Protein AF-A0A7K0I7P4-F1 (afdb_monomer_lite)

Sequence (343 aa):
ALSMANWDQRYGLEALTELADNGRLLGGQRIKGGVMGTDINFFTYQTSATRRPILDAMFKVIRVSNIALEKVDQIKDATQEDIEDLRGQAYFIRGYAHFVLNRYWGPMPYLNQSIGAYDEWDIPRLSKNESLRCVALDMDSAFVAFEKAGKIRRDPGPGEPGHLNDPDLEKPNGVAAKAMKARALLYAASPLNNANGSKDWEDAAVASWEAIQLAQKYQYALIDGDRYTDNMYGVKYTNEQIWAWHAGNKNYGNAPTALQNGIFSNKKTIVSGENPTQNFVDMFETQWGDPLNTEEDRKEAIKLGHYNEQDPYVNRDPRFYHCVIYNQANIIWAKVADGEVKN

Organism: Parabacteroides distasonis (NCBI:txid823)

pLDDT: mean 86.08, std 15.78, range [26.92, 98.88]

Foldseek 3Di:
DPDPCQQPLLDDVCLQDQFFPFFPSVLSVCVNVVNPDPSVCQQDPDDDPRHDHLNNNLVVLLQVLQVCLVCLVVDPPDDLLVSLLSNLLSLLSNLVSQVSCCVPPRFDQNDNHHDDPPDDPPGDGDANLVSLVVSLVSLVSSLVSLVSNVFQPQAAAPPDPCVVNRPCLQGAHNLNSLCSSLVSLVSCCDPVNDDPHVVSVVVSVVSNVVSVVSLVVRHQDDDDLVCVCCCPDLHQDDSNDNHDDDPPDDDQVRRRLLPHQCVVVVHPPRTHGTHGDVLNLQCWAFLVRQGRNDPVSQVVCVVVVRADPVCHQPRTHSVSLVPDDDPPRDDQPDCNPVRDRDD

Secondary structure (DSSP, 8-state):
---GGGSSTT--SGGGSTTEE-TT-HHHHHHHTT--STTHHHHHT--BTTB--HHHHHHHHHHHHHHHHHHGGG-SSS-HHHHHHHHHHHHHHHHHHHHHHHHHHS------SPPPTTS---PPPPPHHHHHHHHHHHHHHHHHHHHHTT-SSSSPPTTSTTTT--TTTTS--HHHHHHHHHHHHHHHHSTTT-SSTHHHHHHHHHHHHHHHHHHHHTT--PPPGGGGGGGTSSSS--TT-SS--------GGGS-GGG--GGGGT-TTS----EE-HHHHHTSPBTT----SSHHHHHHHHHTTS--TTSTTSSB-HHHHHH---TT--------TTS----

Radius of gyration: 22.25 Å; chains: 1; bounding box: 54×50×56 Å

Structure (mmCIF, N/CA/C/O backbone):
data_AF-A0A7K0I7P4-F1
#
_entry.id   AF-A0A7K0I7P4-F1
#
loop_
_atom_site.group_PDB
_atom_site.id
_atom_site.type_symbol
_atom_site.label_atom_id
_atom_site.label_alt_id
_atom_site.label_comp_id
_atom_site.label_asym_id
_atom_site.label_entity_id
_atom_site.label_seq_id
_atom_site.pdbx_PDB_ins_code
_atom_site.Cartn_x
_atom_site.Cartn_y
_atom_site.Cartn_z
_atom_site.occupancy
_atom_site.B_iso_or_equiv
_atom_site.auth_seq_id
_atom_site.auth_comp_id
_atom_site.auth_asym_id
_atom_site.auth_atom_id
_atom_site.pdbx_PDB_model_num
ATOM 1 N N . ALA A 1 1 ? -14.697 4.441 0.734 1.00 26.92 1 ALA A N 1
ATOM 2 C CA . ALA A 1 1 ? -13.817 4.250 -0.439 1.00 26.92 1 ALA A CA 1
ATOM 3 C C . ALA A 1 1 ? -12.608 5.200 -0.411 1.00 26.92 1 ALA A C 1
ATOM 5 O O . ALA A 1 1 ? -12.638 6.285 -0.991 1.00 26.92 1 ALA A O 1
ATOM 6 N N . LEU A 1 2 ? -11.540 4.811 0.293 1.00 32.47 2 LEU A N 1
ATOM 7 C CA . LEU A 1 2 ? -10.224 5.459 0.235 1.00 32.47 2 LEU A CA 1
ATOM 8 C C . LEU A 1 2 ? -9.392 4.790 -0.878 1.00 32.47 2 LEU A C 1
ATOM 10 O O . LEU A 1 2 ? -8.577 3.922 -0.607 1.00 32.47 2 LEU A O 1
ATOM 14 N N . SER A 1 3 ? -9.632 5.155 -2.141 1.00 38.22 3 SER A N 1
ATOM 15 C CA . SER A 1 3 ? -8.857 4.659 -3.291 1.00 38.22 3 SER A CA 1
ATOM 16 C C . SER A 1 3 ? -7.904 5.734 -3.815 1.00 38.22 3 SER A C 1
ATOM 18 O O . SER A 1 3 ? -8.307 6.570 -4.626 1.00 38.22 3 SER A O 1
ATOM 20 N N . MET A 1 4 ? -6.636 5.672 -3.401 1.00 41.97 4 MET A N 1
ATOM 21 C CA . MET A 1 4 ? -5.580 6.600 -3.831 1.00 41.97 4 MET A CA 1
ATOM 22 C C . MET A 1 4 ? -5.323 6.613 -5.343 1.00 41.97 4 MET A C 1
ATOM 24 O O . MET A 1 4 ? -4.951 7.656 -5.866 1.00 41.97 4 MET A O 1
ATOM 28 N N . ALA A 1 5 ? -5.597 5.514 -6.054 1.00 38.16 5 ALA A N 1
ATOM 29 C CA . ALA A 1 5 ? -5.414 5.427 -7.508 1.00 38.16 5 ALA A CA 1
ATOM 30 C C . ALA A 1 5 ? -6.369 6.339 -8.314 1.00 38.16 5 ALA A C 1
ATOM 32 O O . ALA A 1 5 ? -6.152 6.576 -9.496 1.00 38.16 5 ALA A O 1
ATOM 33 N N . ASN A 1 6 ? -7.414 6.886 -7.674 1.00 42.22 6 ASN A N 1
ATOM 34 C CA . ASN A 1 6 ? -8.424 7.741 -8.312 1.00 42.22 6 ASN A CA 1
ATOM 35 C C . ASN A 1 6 ? -8.536 9.146 -7.687 1.00 42.22 6 ASN A C 1
ATOM 37 O O . ASN A 1 6 ? -9.483 9.867 -8.005 1.00 42.22 6 ASN A O 1
ATOM 41 N N . TRP A 1 7 ? -7.652 9.534 -6.757 1.00 52.56 7 TRP A N 1
ATOM 42 C CA . TRP A 1 7 ? -7.840 10.753 -5.943 1.00 52.56 7 TRP A CA 1
ATOM 43 C C . TRP A 1 7 ? -7.534 12.065 -6.665 1.00 52.56 7 TRP A C 1
ATOM 45 O O . TRP A 1 7 ? -8.237 13.056 -6.447 1.00 52.56 7 TRP A O 1
ATOM 55 N N . ASP A 1 8 ? -6.585 12.043 -7.594 1.00 54.94 8 ASP A N 1
ATOM 56 C CA . ASP A 1 8 ? -6.573 12.935 -8.745 1.00 54.94 8 ASP A CA 1
ATOM 57 C C . ASP A 1 8 ? -6.361 12.041 -9.962 1.00 54.94 8 ASP A C 1
ATOM 59 O O . ASP A 1 8 ? -5.346 11.358 -10.062 1.00 54.94 8 ASP A O 1
ATOM 63 N N . GLN A 1 9 ? -7.325 12.018 -10.884 1.00 53.72 9 GLN A N 1
ATOM 64 C CA . GLN A 1 9 ? -7.278 11.189 -12.096 1.00 53.72 9 GLN A CA 1
ATOM 65 C C . GLN A 1 9 ? -5.993 11.413 -12.921 1.00 53.72 9 GLN A C 1
ATOM 67 O O . GLN A 1 9 ? -5.725 10.647 -13.847 1.00 53.72 9 GLN A O 1
ATOM 72 N N . ARG A 1 10 ? -5.226 12.467 -12.607 1.00 54.00 10 ARG A N 1
ATOM 73 C CA . ARG A 1 10 ? -4.052 12.962 -13.326 1.00 54.00 10 ARG A CA 1
ATOM 74 C C . ARG A 1 10 ? -2.698 12.694 -12.658 1.00 54.00 10 ARG A C 1
ATOM 76 O O . ARG A 1 10 ? -1.698 12.923 -13.329 1.00 54.00 10 ARG A O 1
ATOM 83 N N . TYR A 1 11 ? -2.639 12.269 -11.391 1.00 56.84 11 TYR A N 1
ATOM 84 C CA . TYR A 1 11 ? -1.367 12.113 -10.668 1.00 56.84 11 TYR A CA 1
ATOM 85 C C . TYR A 1 11 ? -1.311 10.795 -9.874 1.00 56.84 11 TYR A C 1
ATOM 87 O O . TYR A 1 11 ? -1.952 10.673 -8.831 1.00 56.84 11 TYR A O 1
ATOM 95 N N . GLY A 1 12 ? -0.528 9.829 -10.365 1.00 58.19 12 GLY A N 1
ATOM 96 C CA . GLY A 1 12 ? -0.108 8.627 -9.627 1.00 58.19 12 GLY A CA 1
ATOM 97 C C . GLY A 1 12 ? 1.210 8.844 -8.871 1.00 58.19 12 GLY A C 1
ATOM 98 O O . GLY A 1 12 ? 1.918 9.823 -9.122 1.00 58.19 12 GLY A O 1
ATOM 99 N N . LEU A 1 13 ? 1.571 7.940 -7.955 1.00 63.28 13 LEU A N 1
ATOM 100 C CA . LEU A 1 13 ? 2.896 7.964 -7.309 1.00 63.28 13 LEU A CA 1
ATOM 101 C C . LEU A 1 13 ? 3.987 7.624 -8.333 1.00 63.28 13 LEU A C 1
ATOM 103 O O . LEU A 1 13 ? 5.065 8.207 -8.327 1.00 63.28 13 LEU A O 1
ATOM 107 N N . GLU A 1 14 ? 3.652 6.733 -9.253 1.00 67.12 14 GLU A N 1
ATOM 108 C CA . GLU A 1 14 ? 4.402 6.300 -10.425 1.00 67.12 14 GLU A CA 1
ATOM 109 C C . GLU A 1 14 ? 4.780 7.497 -11.309 1.00 67.12 14 GLU A C 1
ATOM 111 O O . GLU A 1 14 ? 5.881 7.566 -11.848 1.00 67.12 14 GLU A O 1
ATOM 116 N N . ALA A 1 15 ? 3.902 8.505 -11.377 1.00 62.91 15 ALA A N 1
ATOM 117 C CA . ALA A 1 15 ? 4.147 9.755 -12.090 1.00 62.91 15 ALA A CA 1
ATOM 118 C C . ALA A 1 15 ? 5.222 10.638 -11.455 1.00 62.91 15 ALA A C 1
ATOM 120 O O . ALA A 1 15 ? 5.755 11.520 -12.131 1.00 62.91 15 ALA A O 1
ATOM 121 N N . LEU A 1 16 ? 5.519 10.428 -10.172 1.00 65.94 16 LEU A N 1
ATOM 122 C CA . LEU A 1 16 ? 6.517 11.171 -9.404 1.00 65.94 16 LEU A CA 1
ATOM 123 C C . LEU A 1 16 ? 7.846 10.418 -9.286 1.00 65.94 16 LEU A C 1
ATOM 125 O O . LEU A 1 16 ? 8.830 11.006 -8.849 1.00 65.94 16 LEU A O 1
ATOM 129 N N . THR A 1 17 ? 7.892 9.146 -9.682 1.00 72.12 17 THR A N 1
ATOM 130 C CA . THR A 1 17 ? 9.100 8.312 -9.666 1.00 72.12 17 THR A CA 1
ATOM 131 C C . THR A 1 17 ? 9.615 8.063 -11.080 1.00 72.12 17 THR A C 1
ATOM 133 O O . THR A 1 17 ? 8.939 8.346 -12.064 1.00 72.12 17 THR A O 1
ATOM 136 N N . GLU A 1 18 ? 10.808 7.491 -11.213 1.00 74.06 18 GLU A N 1
ATOM 137 C CA . GLU A 1 18 ? 11.382 7.119 -12.516 1.00 74.06 18 GLU A CA 1
ATOM 138 C C . GLU A 1 18 ? 10.670 5.933 -13.200 1.00 74.06 18 GLU A C 1
ATOM 140 O O . GLU A 1 18 ? 11.081 5.519 -14.279 1.00 74.06 18 GLU A O 1
ATOM 145 N N . LEU A 1 19 ? 9.602 5.379 -12.609 1.00 81.25 19 LEU A N 1
ATOM 146 C CA . LEU A 1 19 ? 8.904 4.204 -13.147 1.00 81.25 19 LEU A CA 1
ATOM 147 C C . LEU A 1 19 ? 8.196 4.511 -14.471 1.00 81.25 19 LEU A C 1
ATOM 149 O O . LEU A 1 19 ? 8.275 3.735 -15.423 1.00 81.25 19 LEU A O 1
ATOM 153 N N . ALA A 1 20 ? 7.525 5.659 -14.549 1.00 78.69 20 ALA A N 1
ATOM 154 C CA . ALA A 1 20 ? 6.801 6.061 -15.742 1.00 78.69 20 ALA A CA 1
ATOM 155 C C . ALA A 1 20 ? 6.906 7.565 -15.988 1.00 78.69 20 ALA A C 1
ATOM 157 O O . ALA A 1 20 ? 6.873 8.394 -15.071 1.00 78.69 20 ALA A O 1
ATOM 158 N N . ASP A 1 21 ? 6.973 7.927 -17.261 1.00 75.94 21 ASP A N 1
ATOM 159 C CA . ASP A 1 21 ? 6.728 9.281 -17.708 1.00 75.94 21 ASP A CA 1
ATOM 160 C C . ASP A 1 21 ? 5.239 9.470 -18.012 1.00 75.94 21 ASP A C 1
ATOM 162 O O . ASP A 1 21 ? 4.615 8.681 -18.719 1.00 75.94 21 ASP A O 1
ATOM 166 N N . ASN A 1 22 ? 4.648 10.538 -17.487 1.00 68.38 22 ASN A N 1
ATOM 167 C CA . ASN A 1 22 ? 3.215 10.791 -17.620 1.00 68.38 22 ASN A CA 1
ATOM 168 C C . ASN A 1 22 ? 2.833 11.597 -18.874 1.00 68.38 22 ASN A C 1
ATOM 170 O O . ASN A 1 22 ? 1.810 12.285 -18.906 1.00 68.38 22 ASN A O 1
ATOM 174 N N . GLY A 1 23 ? 3.661 11.521 -19.921 1.00 63.62 23 GLY A N 1
ATOM 175 C CA . GLY A 1 23 ? 3.395 12.079 -21.244 1.00 63.62 23 GLY A CA 1
ATOM 176 C C . GLY A 1 23 ? 2.774 13.483 -21.206 1.00 63.62 23 GLY A C 1
ATOM 177 O O . GLY A 1 23 ? 3.309 14.422 -20.623 1.00 63.62 23 GLY A O 1
ATOM 178 N N . ARG A 1 24 ? 1.592 13.637 -21.822 1.00 56.56 24 ARG A N 1
ATOM 179 C CA . ARG A 1 24 ? 0.872 14.924 -21.957 1.00 56.56 24 ARG A CA 1
ATOM 180 C C . ARG A 1 24 ? 0.259 15.450 -20.640 1.00 56.56 24 ARG A C 1
ATOM 182 O O . ARG A 1 24 ? -0.335 16.533 -20.642 1.00 56.56 24 ARG A O 1
ATOM 189 N N . LEU A 1 25 ? 0.389 14.745 -19.513 1.00 61.81 25 LEU A N 1
ATOM 190 C CA . LEU A 1 25 ? 0.014 15.244 -18.184 1.00 61.81 25 LEU A CA 1
ATOM 191 C C . LEU A 1 25 ? 1.126 16.160 -17.648 1.00 61.81 25 LEU A C 1
ATOM 193 O O . LEU A 1 25 ? 1.956 15.784 -16.824 1.00 61.81 25 LEU A O 1
ATOM 197 N N . LEU A 1 26 ? 1.099 17.413 -18.113 1.00 58.94 26 LEU A N 1
ATOM 198 C CA . LEU A 1 26 ? 2.114 18.444 -17.854 1.00 58.94 26 LEU A CA 1
ATOM 199 C C . LEU A 1 26 ? 2.465 18.662 -16.370 1.00 58.94 26 LEU A C 1
ATOM 201 O O . LEU A 1 26 ? 3.552 19.146 -16.079 1.00 58.94 26 LEU A O 1
ATOM 205 N N . GLY A 1 27 ? 1.574 18.346 -15.427 1.00 61.28 27 GLY A N 1
ATOM 206 C CA . GLY A 1 27 ? 1.817 18.622 -14.010 1.00 61.28 27 GLY A CA 1
ATOM 207 C C . GLY A 1 27 ? 2.813 17.666 -13.338 1.00 61.28 27 GLY A C 1
ATOM 208 O O . GLY A 1 27 ? 3.597 18.113 -12.508 1.00 61.28 27 GLY A O 1
ATOM 209 N N . GLY A 1 28 ? 2.814 16.371 -13.684 1.00 62.62 28 GLY A N 1
ATOM 210 C CA . GLY A 1 28 ? 3.708 15.389 -13.047 1.00 62.62 28 GLY A CA 1
ATOM 211 C C . GLY A 1 28 ? 5.172 15.627 -13.428 1.00 62.62 28 GLY A C 1
ATOM 212 O O . GLY A 1 28 ? 6.047 15.702 -12.568 1.00 62.62 28 GLY A O 1
ATOM 213 N N . GLN A 1 29 ? 5.418 15.872 -14.720 1.00 64.38 29 GLN A N 1
ATOM 214 C CA . GLN A 1 29 ? 6.746 16.215 -15.238 1.00 64.38 29 GLN A CA 1
ATOM 215 C C . GLN A 1 29 ? 7.291 17.532 -14.674 1.00 64.38 29 GLN A C 1
ATOM 217 O O . GLN A 1 29 ? 8.485 17.638 -14.406 1.00 64.38 29 GLN A O 1
ATOM 222 N N . ARG A 1 30 ? 6.436 18.542 -14.463 1.00 65.88 30 ARG A N 1
ATOM 223 C CA . ARG A 1 30 ? 6.861 19.814 -13.855 1.00 65.88 30 ARG A CA 1
ATOM 224 C C . ARG A 1 30 ? 7.401 19.622 -12.447 1.00 65.88 30 ARG A C 1
ATOM 226 O O . ARG A 1 30 ? 8.431 20.203 -12.123 1.00 65.88 30 ARG A O 1
ATOM 233 N N . ILE A 1 31 ? 6.750 18.776 -11.648 1.00 66.12 31 ILE A N 1
ATOM 234 C CA . ILE A 1 31 ? 7.214 18.446 -10.296 1.00 66.12 31 ILE A CA 1
ATOM 235 C C . ILE A 1 31 ? 8.569 17.729 -10.360 1.00 66.12 31 ILE A C 1
ATOM 237 O O . ILE A 1 31 ? 9.493 18.145 -9.664 1.00 66.12 31 ILE A O 1
ATOM 241 N N . LYS A 1 32 ? 8.728 16.731 -11.243 1.00 68.00 32 LYS A N 1
ATOM 242 C CA . LYS A 1 32 ? 10.019 16.049 -11.476 1.00 68.00 32 LYS A CA 1
ATOM 243 C C . LYS A 1 32 ? 11.132 17.014 -11.892 1.00 68.00 32 LYS A C 1
ATOM 245 O O . LYS A 1 32 ? 12.246 16.930 -11.391 1.00 68.00 32 LYS A O 1
ATOM 250 N N . GLY A 1 33 ? 10.816 17.969 -12.764 1.00 67.62 33 GLY A N 1
ATOM 251 C CA . GLY A 1 33 ? 11.737 19.018 -13.207 1.00 67.62 33 GLY A CA 1
ATOM 252 C C . GLY A 1 33 ? 11.992 20.129 -12.180 1.00 67.62 33 GLY A C 1
ATOM 253 O O . GLY A 1 33 ? 12.614 21.129 -12.529 1.00 67.62 33 GLY A O 1
ATOM 254 N N . GLY A 1 34 ? 11.487 20.009 -10.945 1.00 64.50 34 GLY A N 1
ATOM 255 C CA . GLY A 1 34 ? 11.676 20.995 -9.874 1.00 64.50 34 GLY A CA 1
ATOM 256 C C . GLY A 1 34 ? 10.833 22.269 -10.013 1.00 64.50 34 GLY A C 1
ATOM 257 O O . GLY A 1 34 ? 11.004 23.216 -9.245 1.00 64.50 34 GLY A O 1
ATOM 258 N N . VAL A 1 35 ? 9.899 22.317 -10.967 1.00 68.56 35 VAL A N 1
ATOM 259 C CA . VAL A 1 35 ? 9.013 23.461 -11.208 1.00 68.56 35 VAL A CA 1
ATOM 260 C C . VAL A 1 35 ? 7.736 23.296 -10.379 1.00 68.56 35 VAL A C 1
ATOM 262 O O . VAL A 1 35 ? 6.713 22.798 -10.846 1.00 68.56 35 VAL A O 1
ATOM 265 N N . MET A 1 36 ? 7.784 23.739 -9.122 1.00 62.97 36 MET A N 1
ATOM 266 C CA . MET A 1 36 ? 6.654 23.694 -8.179 1.00 62.97 36 MET A CA 1
ATOM 267 C C . MET A 1 36 ? 5.766 24.944 -8.277 1.00 62.97 36 MET A C 1
ATOM 269 O O . MET A 1 36 ? 5.651 25.720 -7.330 1.00 62.97 36 MET A O 1
ATOM 273 N N . GLY A 1 37 ? 5.174 25.180 -9.449 1.00 68.31 37 GLY A N 1
ATOM 274 C CA . GLY A 1 37 ? 4.221 26.276 -9.654 1.00 68.31 37 GLY A CA 1
ATOM 275 C C . GLY A 1 37 ? 2.867 26.020 -8.977 1.00 68.31 37 GLY A C 1
ATOM 276 O O . GLY A 1 37 ? 2.768 25.417 -7.913 1.00 68.31 37 GLY A O 1
ATOM 277 N N . THR A 1 38 ? 1.776 26.416 -9.632 1.00 67.50 38 THR A N 1
ATOM 278 C CA . THR A 1 38 ? 0.400 26.166 -9.154 1.00 67.50 38 THR A CA 1
ATOM 279 C C . THR A 1 38 ? 0.047 24.680 -9.003 1.00 67.50 38 THR A C 1
ATOM 281 O O . THR A 1 38 ? -0.922 24.355 -8.320 1.00 67.50 38 THR A O 1
ATOM 284 N N . ASP A 1 39 ? 0.839 23.781 -9.595 1.00 69.75 39 ASP A N 1
ATOM 285 C CA . ASP A 1 39 ? 0.651 22.330 -9.549 1.00 69.75 39 ASP A CA 1
ATOM 286 C C . ASP A 1 39 ? 0.755 21.750 -8.121 1.00 69.75 39 ASP A C 1
ATOM 288 O O . ASP A 1 39 ? 0.106 20.748 -7.816 1.00 69.75 39 ASP A O 1
ATOM 292 N N . ILE A 1 40 ? 1.477 22.413 -7.203 1.00 73.19 40 ILE A N 1
ATOM 293 C CA . ILE A 1 40 ? 1.569 21.986 -5.793 1.00 73.19 40 ILE A CA 1
ATOM 294 C C . ILE A 1 40 ? 0.204 22.000 -5.091 1.00 73.19 40 ILE A C 1
ATOM 296 O O . ILE A 1 40 ? -0.056 21.191 -4.194 1.00 73.19 40 ILE A O 1
ATOM 300 N N . ASN A 1 41 ? -0.705 22.874 -5.529 1.00 75.12 41 ASN A N 1
ATOM 301 C CA . ASN A 1 41 ? -2.025 23.025 -4.926 1.00 75.12 41 ASN A CA 1
ATOM 302 C C . ASN A 1 41 ? -2.890 21.783 -5.170 1.00 75.12 41 ASN A C 1
ATOM 304 O O . ASN A 1 41 ? -3.699 21.434 -4.310 1.00 75.12 41 ASN A O 1
ATOM 308 N N . PHE A 1 42 ? -2.680 21.068 -6.282 1.00 73.81 42 PHE A N 1
ATOM 309 C CA . PHE A 1 42 ? -3.400 19.829 -6.599 1.00 73.81 42 PHE A CA 1
ATOM 310 C C . PHE A 1 42 ? -3.084 18.684 -5.626 1.00 73.81 42 PHE A C 1
ATOM 312 O O . PHE A 1 42 ? -3.933 17.828 -5.396 1.00 73.81 42 PHE A O 1
ATOM 319 N N . PHE A 1 43 ? -1.906 18.699 -4.997 1.00 73.50 43 PHE A N 1
ATOM 320 C CA . PHE A 1 43 ? -1.501 17.703 -4.000 1.00 73.50 43 PHE A CA 1
ATOM 321 C C . PHE A 1 43 ? -1.851 18.098 -2.566 1.00 73.50 43 PHE A C 1
ATOM 323 O O . PHE A 1 43 ? -1.944 17.238 -1.688 1.00 73.50 43 PHE A O 1
ATOM 330 N N . THR A 1 44 ? -2.024 19.397 -2.322 1.00 77.12 44 THR A N 1
ATOM 331 C CA . THR A 1 44 ? -2.044 19.951 -0.968 1.00 77.12 44 THR A CA 1
ATOM 332 C C . THR A 1 44 ? -3.437 20.397 -0.527 1.00 77.12 44 THR A C 1
ATOM 334 O O . THR A 1 44 ? -3.986 19.809 0.403 1.00 77.12 44 THR A O 1
ATOM 337 N N . TYR A 1 45 ? -4.047 21.387 -1.186 1.00 77.69 45 TYR A N 1
ATOM 338 C CA . TYR A 1 45 ? -5.264 22.036 -0.662 1.00 77.69 45 TYR A CA 1
ATOM 339 C C . TYR A 1 45 ? -6.311 22.463 -1.702 1.00 77.69 45 TYR A C 1
ATOM 341 O O . TYR A 1 45 ? -7.384 22.937 -1.323 1.00 77.69 45 TYR A O 1
ATOM 349 N N . GLN A 1 46 ? -6.073 22.287 -3.006 1.00 76.44 46 GLN A N 1
ATOM 350 C CA . GLN A 1 46 ? -7.058 22.644 -4.030 1.00 76.44 46 GLN A CA 1
ATOM 351 C C . GLN A 1 46 ? -8.220 21.648 -4.083 1.00 76.44 46 GLN A C 1
ATOM 353 O O . GLN A 1 46 ? -8.224 20.678 -4.844 1.00 76.44 46 GLN A O 1
ATOM 358 N N . THR A 1 47 ? -9.240 21.927 -3.283 1.00 68.19 47 THR A N 1
ATOM 359 C CA . THR A 1 47 ? -10.479 21.154 -3.235 1.00 68.19 47 THR A CA 1
ATOM 360 C C . THR A 1 47 ? -11.458 21.606 -4.321 1.00 68.19 47 THR A C 1
ATOM 362 O O . THR A 1 47 ? -11.613 22.793 -4.607 1.00 68.19 47 THR A O 1
ATOM 365 N N . SER A 1 48 ? -12.128 20.647 -4.959 1.00 70.12 48 SER A N 1
ATOM 366 C CA . SER A 1 48 ? -13.270 20.892 -5.849 1.00 70.12 48 SER A CA 1
ATOM 367 C C . SER A 1 48 ? -14.247 19.718 -5.766 1.00 70.12 48 SER A C 1
ATOM 369 O O . SER A 1 48 ? -13.929 18.690 -5.168 1.00 70.12 48 SER A O 1
ATOM 371 N N . ALA A 1 49 ? -15.416 19.821 -6.407 1.00 65.62 49 ALA A N 1
ATOM 372 C CA . ALA A 1 49 ? -16.373 18.709 -6.482 1.00 65.62 49 ALA A CA 1
ATOM 373 C C . ALA A 1 49 ? -15.755 17.405 -7.034 1.00 65.62 49 ALA A C 1
ATOM 375 O O . ALA A 1 49 ? -16.240 16.316 -6.737 1.00 65.62 49 ALA A O 1
ATOM 376 N N . THR A 1 50 ? -14.671 17.509 -7.808 1.00 63.50 50 THR A N 1
ATOM 377 C CA . THR A 1 50 ? -14.000 16.384 -8.471 1.00 63.50 50 THR A CA 1
ATOM 378 C C . THR A 1 50 ? -12.571 16.145 -7.981 1.00 63.50 50 THR A C 1
ATOM 380 O O . THR A 1 50 ? -11.904 15.268 -8.522 1.00 63.50 50 THR A O 1
ATOM 383 N N . ARG A 1 51 ? -12.067 16.918 -7.007 1.00 70.00 51 ARG A N 1
ATOM 384 C CA . ARG A 1 51 ? -10.677 16.819 -6.530 1.00 70.00 51 ARG A CA 1
ATOM 385 C C . ARG A 1 51 ? -10.584 16.715 -5.021 1.00 70.00 51 ARG A C 1
ATOM 387 O O . ARG A 1 51 ? -11.171 17.518 -4.293 1.00 70.00 51 ARG A O 1
ATOM 394 N N . ARG A 1 52 ? -9.783 15.749 -4.571 1.00 75.19 52 ARG A N 1
ATOM 395 C CA . ARG A 1 52 ? -9.462 15.514 -3.162 1.00 75.19 52 ARG A CA 1
ATOM 396 C C . ARG A 1 52 ? -7.937 15.467 -3.003 1.00 75.19 52 ARG A C 1
ATOM 398 O O . ARG A 1 52 ? -7.364 14.390 -3.146 1.00 75.19 52 ARG A O 1
ATOM 405 N N . PRO A 1 53 ? -7.278 16.615 -2.761 1.00 79.38 53 PRO A N 1
ATOM 406 C CA . PRO A 1 53 ? -5.828 16.663 -2.612 1.00 79.38 53 PRO A CA 1
ATOM 407 C C . PRO A 1 53 ? -5.380 15.790 -1.437 1.00 79.38 53 PRO A C 1
ATOM 409 O O . PRO A 1 53 ? -6.038 15.757 -0.394 1.00 79.38 53 PRO A O 1
ATOM 412 N N . ILE A 1 54 ? -4.267 15.075 -1.617 1.00 82.00 54 ILE A N 1
ATOM 413 C CA . ILE A 1 54 ? -3.803 14.043 -0.681 1.00 82.00 54 ILE A CA 1
ATOM 414 C C . ILE A 1 54 ? -3.568 14.635 0.717 1.00 82.00 54 ILE A C 1
ATOM 416 O O . ILE A 1 54 ? -4.024 14.045 1.693 1.00 82.00 54 ILE A O 1
ATOM 420 N N . LEU A 1 55 ? -2.914 15.797 0.835 1.00 86.69 55 LEU A N 1
ATOM 421 C CA . LEU A 1 55 ? -2.574 16.376 2.143 1.00 86.69 55 LEU A CA 1
ATOM 422 C C . LEU A 1 55 ? -3.829 16.684 2.982 1.00 86.69 55 LEU A C 1
ATOM 424 O O . LEU A 1 55 ? -3.978 16.165 4.089 1.00 86.69 55 LEU A O 1
ATOM 428 N N . ASP A 1 56 ? -4.753 17.484 2.440 1.00 87.00 56 ASP A N 1
ATOM 429 C CA . ASP A 1 56 ? -6.032 17.818 3.085 1.00 87.00 56 ASP A CA 1
ATOM 430 C C . ASP A 1 56 ? -6.870 16.565 3.384 1.00 87.00 56 ASP A C 1
ATOM 432 O O . ASP A 1 56 ? -7.413 16.421 4.483 1.00 87.00 56 ASP A O 1
ATOM 436 N N . ALA A 1 57 ? -6.939 15.619 2.440 1.00 87.44 57 ALA A N 1
ATOM 437 C CA . ALA A 1 57 ? -7.681 14.379 2.629 1.00 87.44 57 ALA A CA 1
ATOM 438 C C . ALA A 1 57 ? -7.130 13.556 3.804 1.00 87.44 57 ALA A C 1
ATOM 440 O O . ALA A 1 57 ? -7.915 13.074 4.620 1.00 87.44 57 ALA A O 1
ATOM 441 N N . MET A 1 58 ? -5.807 13.413 3.927 1.00 91.50 58 MET A N 1
ATOM 442 C CA . MET A 1 58 ? -5.197 12.623 5.004 1.00 91.50 58 MET A CA 1
ATOM 443 C C . MET A 1 58 ? -5.388 13.266 6.373 1.00 91.50 58 MET A C 1
ATOM 445 O O . MET A 1 58 ? -5.768 12.562 7.307 1.00 91.50 58 MET A O 1
ATOM 449 N N . PHE A 1 59 ? -5.257 14.588 6.505 1.00 93.25 59 PHE A N 1
ATOM 450 C CA . PHE A 1 59 ? -5.554 15.251 7.781 1.00 93.25 59 PHE A CA 1
ATOM 451 C C . PHE A 1 59 ? -7.033 15.150 8.176 1.00 93.25 59 PHE A C 1
ATOM 453 O O . PHE A 1 59 ? -7.341 14.922 9.350 1.00 93.25 59 PHE A O 1
ATOM 460 N N . LYS A 1 60 ? -7.965 15.232 7.216 1.00 92.56 60 LYS A N 1
ATOM 461 C CA . LYS A 1 60 ? -9.394 14.980 7.475 1.00 92.56 60 LYS A CA 1
ATOM 462 C C . LYS A 1 60 ? -9.639 13.553 7.957 1.00 92.56 60 LYS A C 1
ATOM 464 O O . LYS A 1 60 ? -10.373 13.354 8.921 1.00 92.56 60 LYS A O 1
ATOM 469 N N . VAL A 1 61 ? -9.006 12.574 7.317 1.00 94.62 61 VAL A N 1
ATOM 470 C CA . VAL A 1 61 ? -9.100 11.157 7.689 1.00 94.62 61 VAL A CA 1
ATOM 471 C C . VAL A 1 61 ? -8.553 10.913 9.095 1.00 94.62 61 VAL A C 1
ATOM 473 O O . VAL A 1 61 ? -9.214 10.246 9.891 1.00 94.62 61 VAL A O 1
ATOM 476 N N . ILE A 1 62 ? -7.408 11.506 9.439 1.00 97.19 62 ILE A N 1
ATOM 477 C CA . ILE A 1 62 ? -6.826 11.434 10.787 1.00 97.19 62 ILE A CA 1
ATOM 478 C C . ILE A 1 62 ? -7.799 12.006 11.821 1.00 97.19 62 ILE A C 1
ATOM 480 O O . ILE A 1 62 ? -8.101 11.343 12.811 1.00 97.19 62 ILE A O 1
ATOM 484 N N . ARG A 1 63 ? -8.360 13.196 11.567 1.00 96.38 63 ARG A N 1
ATOM 485 C CA . ARG A 1 63 ? -9.339 13.819 12.470 1.00 96.38 63 ARG A CA 1
ATOM 486 C C . ARG A 1 63 ? -10.568 12.936 12.685 1.00 96.38 63 ARG A C 1
ATOM 488 O O . ARG A 1 63 ? -10.976 12.743 13.826 1.00 96.38 63 ARG A O 1
ATOM 495 N N . VAL A 1 64 ? -11.160 12.417 11.607 1.00 96.75 64 VAL A N 1
ATOM 496 C CA . VAL A 1 64 ? -12.340 11.538 11.687 1.00 96.75 64 VAL A CA 1
ATOM 497 C C . VAL A 1 64 ? -12.016 10.269 12.470 1.00 96.75 64 VAL A C 1
ATOM 499 O O . VAL A 1 64 ? -12.812 9.860 13.310 1.00 96.75 64 VAL A O 1
ATOM 502 N N . SER A 1 65 ? -10.836 9.689 12.251 1.00 98.19 65 SER A N 1
ATOM 503 C CA . SER A 1 65 ? -10.398 8.485 12.961 1.00 98.19 65 SER A CA 1
ATOM 504 C C . SER A 1 65 ? -10.205 8.744 14.455 1.00 98.19 65 SER A C 1
ATOM 506 O O . SER A 1 65 ? -10.668 7.953 15.267 1.00 98.19 65 SER A O 1
ATOM 508 N N . ASN A 1 66 ? -9.601 9.873 14.839 1.00 98.19 66 ASN A N 1
ATOM 509 C CA . ASN A 1 66 ? -9.435 10.234 16.250 1.00 98.19 66 ASN A CA 1
ATOM 510 C C . ASN A 1 66 ? -10.788 10.448 16.943 1.00 98.19 66 ASN A C 1
ATOM 512 O O . ASN A 1 66 ? -11.025 9.877 18.001 1.00 98.19 66 ASN A O 1
ATOM 516 N N . ILE A 1 67 ? -11.717 11.171 16.306 1.00 97.31 67 ILE A N 1
ATOM 517 C CA . ILE A 1 67 ? -13.077 11.354 16.842 1.00 97.31 67 ILE A CA 1
ATOM 518 C C . ILE A 1 67 ? -13.802 10.008 16.978 1.00 97.31 67 ILE A C 1
ATOM 520 O O . ILE A 1 67 ? -14.510 9.796 17.960 1.00 97.31 67 ILE A O 1
ATOM 524 N N . ALA A 1 68 ? -13.647 9.106 16.003 1.00 96.81 68 ALA A N 1
ATOM 525 C CA . ALA A 1 68 ? -14.226 7.771 16.079 1.00 96.81 68 ALA A CA 1
ATOM 526 C C . ALA A 1 68 ? -13.660 7.002 17.280 1.00 96.81 68 ALA A C 1
ATOM 528 O O . ALA A 1 68 ? -14.435 6.512 18.090 1.00 96.81 68 ALA A O 1
ATOM 529 N N . LEU A 1 69 ? -12.338 6.974 17.456 1.00 98.12 69 LEU A N 1
ATOM 530 C CA . LEU A 1 69 ? -11.681 6.299 18.582 1.00 98.12 69 LEU A CA 1
ATOM 531 C C . LEU A 1 69 ? -12.075 6.880 19.950 1.00 98.12 69 LEU A C 1
ATOM 533 O O . LEU A 1 69 ? -12.234 6.124 20.900 1.00 98.12 69 LEU A O 1
ATOM 537 N N . GLU A 1 70 ? -12.275 8.194 20.050 1.00 97.06 70 GLU A N 1
ATOM 538 C CA . GLU A 1 70 ? -12.719 8.869 21.281 1.00 97.06 70 GLU A CA 1
ATOM 539 C C . GLU A 1 70 ? -14.182 8.566 21.645 1.00 97.06 70 GLU A C 1
ATOM 541 O O . GLU A 1 70 ? -14.570 8.652 22.812 1.00 97.06 70 GLU A O 1
ATOM 546 N N . LYS A 1 71 ? -15.019 8.259 20.647 1.00 96.56 71 LYS A N 1
ATOM 547 C CA . LYS A 1 71 ? -16.477 8.151 20.811 1.00 96.56 71 LYS A CA 1
ATOM 548 C C . LYS A 1 71 ? -17.042 6.756 20.587 1.00 96.56 71 LYS A C 1
ATOM 550 O O . LYS A 1 71 ? -18.216 6.554 20.879 1.00 96.56 71 LYS A O 1
ATOM 555 N N . VAL A 1 72 ? -16.258 5.807 20.082 1.00 96.44 72 VAL A N 1
ATOM 556 C CA . VAL A 1 72 ? -16.736 4.460 19.726 1.00 96.44 72 VAL A CA 1
ATOM 557 C C . VAL A 1 72 ? -17.348 3.729 20.930 1.00 96.44 72 VAL A C 1
ATOM 559 O O . VAL A 1 72 ? -18.348 3.039 20.779 1.00 96.44 72 VAL A O 1
ATOM 562 N N . ASP A 1 73 ? -16.851 3.989 22.143 1.00 94.44 73 ASP A N 1
ATOM 563 C CA . ASP A 1 73 ? -17.387 3.440 23.399 1.00 94.44 73 ASP A CA 1
ATOM 564 C C . ASP A 1 73 ? -18.726 4.061 23.844 1.00 94.44 73 ASP A C 1
ATOM 566 O O . ASP A 1 73 ? -19.357 3.592 24.788 1.00 94.44 73 ASP A O 1
ATOM 570 N N . GLN A 1 74 ? -19.182 5.130 23.184 1.00 96.06 74 GLN A N 1
ATOM 571 C CA . 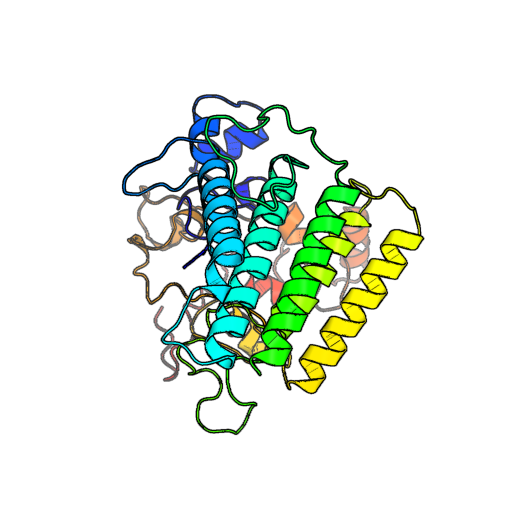GLN A 1 74 ? -20.461 5.791 23.474 1.00 96.06 74 GLN A CA 1
ATOM 572 C C . GLN A 1 74 ? -21.618 5.220 22.642 1.00 96.06 74 GLN A C 1
ATOM 574 O O . GLN A 1 74 ? -22.768 5.627 22.834 1.00 96.06 74 GLN A O 1
ATOM 579 N N . ILE A 1 75 ? -21.333 4.310 21.706 1.00 93.94 75 ILE A N 1
ATOM 580 C CA . ILE A 1 75 ? -22.341 3.665 20.864 1.00 93.94 75 ILE A CA 1
ATOM 581 C C . ILE A 1 75 ? -23.144 2.692 21.735 1.00 93.94 75 ILE A C 1
ATOM 583 O O . ILE A 1 75 ? -22.595 1.750 22.295 1.00 93.94 75 ILE A O 1
ATOM 587 N N . LYS A 1 76 ? -24.453 2.936 21.864 1.00 91.56 76 LYS A N 1
ATOM 588 C CA . LYS A 1 76 ? -25.350 2.126 22.711 1.00 91.56 76 LYS A CA 1
ATOM 589 C C . LYS A 1 76 ? -26.053 0.997 21.958 1.00 91.56 76 LYS A C 1
ATOM 591 O O . LYS A 1 76 ? -26.406 -0.003 22.570 1.00 91.56 76 LYS A O 1
ATOM 596 N N . ASP A 1 77 ? -26.210 1.153 20.646 1.00 92.31 77 ASP A N 1
ATOM 597 C CA . ASP A 1 77 ? -27.025 0.279 19.797 1.00 92.31 77 ASP A CA 1
ATOM 598 C C . ASP A 1 77 ? -26.153 -0.517 18.806 1.00 92.31 77 ASP A C 1
ATOM 600 O O . ASP A 1 77 ? -26.429 -0.555 17.609 1.00 92.31 77 ASP A O 1
ATOM 604 N N . ALA A 1 78 ? -25.057 -1.109 19.288 1.00 93.44 78 ALA A N 1
ATOM 605 C CA . ALA A 1 78 ? -24.157 -1.936 18.484 1.00 93.44 78 ALA A CA 1
ATOM 606 C C . ALA A 1 78 ? -23.641 -3.131 19.291 1.00 93.44 78 ALA A C 1
ATOM 608 O O . ALA A 1 78 ? -23.564 -3.078 20.521 1.00 93.44 78 ALA A O 1
ATOM 609 N N . THR A 1 79 ? -23.290 -4.217 18.604 1.00 95.94 79 THR A N 1
ATOM 610 C CA . THR A 1 79 ? -22.658 -5.363 19.264 1.00 95.94 79 THR A CA 1
ATOM 611 C C . THR A 1 79 ? -21.208 -5.040 19.627 1.00 95.94 79 THR A C 1
ATOM 613 O O . THR A 1 79 ? -20.590 -4.150 19.041 1.00 95.94 79 THR A O 1
ATOM 616 N N . GLN A 1 80 ? -20.625 -5.786 20.572 1.00 95.44 80 GLN A N 1
ATOM 617 C CA . GLN A 1 80 ? -19.198 -5.633 20.875 1.00 95.44 80 GLN A CA 1
ATOM 618 C C . GLN A 1 80 ? -18.324 -5.940 19.648 1.00 95.44 80 GLN A C 1
ATOM 620 O O . GLN A 1 80 ? -17.288 -5.309 19.468 1.00 95.44 80 GLN A O 1
ATOM 625 N N . GLU A 1 81 ? -18.758 -6.875 18.796 1.00 96.50 81 GLU A N 1
ATOM 626 C CA . GLU A 1 81 ? -18.096 -7.180 17.526 1.00 96.50 81 GLU A CA 1
ATOM 627 C C . GLU A 1 81 ? -18.050 -5.943 16.622 1.00 96.50 81 GLU A C 1
ATOM 629 O O . GLU A 1 81 ? -16.972 -5.560 16.173 1.00 96.50 81 GLU A O 1
ATOM 634 N N . ASP A 1 82 ? -19.186 -5.268 16.426 1.00 95.88 82 ASP A N 1
ATOM 635 C CA . ASP A 1 82 ? -19.272 -4.061 15.594 1.00 95.88 82 ASP A CA 1
ATOM 636 C C . ASP A 1 82 ? -18.430 -2.909 16.164 1.00 95.88 82 ASP A C 1
ATOM 638 O O . ASP A 1 82 ? -17.760 -2.189 15.423 1.00 95.88 82 ASP A O 1
ATOM 642 N N . ILE A 1 83 ? -18.444 -2.733 17.489 1.00 97.81 83 ILE A N 1
ATOM 643 C CA . ILE A 1 83 ? -17.666 -1.702 18.193 1.00 97.81 83 ILE A CA 1
ATOM 644 C C . ILE A 1 83 ? -16.165 -1.931 17.985 1.00 97.81 83 ILE A C 1
ATOM 646 O O . ILE A 1 83 ? -15.437 -0.997 17.633 1.00 97.81 83 ILE A O 1
ATOM 650 N N . GLU A 1 84 ? -15.686 -3.160 18.179 1.00 98.31 84 GLU A N 1
ATOM 651 C CA . GLU A 1 84 ? -14.274 -3.497 17.975 1.00 98.31 84 GLU A CA 1
ATOM 652 C C . GLU A 1 84 ? -13.890 -3.459 16.492 1.00 98.31 84 GLU A C 1
ATOM 654 O O . GLU A 1 84 ? -12.794 -3.010 16.157 1.00 98.31 84 GLU A O 1
ATOM 659 N N . ASP A 1 85 ? -14.796 -3.823 15.583 1.00 97.88 85 ASP A N 1
ATOM 660 C CA . ASP A 1 85 ? -14.546 -3.708 14.150 1.00 97.88 85 ASP A CA 1
ATOM 661 C C . ASP A 1 85 ? -14.370 -2.243 13.721 1.00 97.88 85 ASP A C 1
ATOM 663 O O . ASP A 1 85 ? -13.403 -1.887 13.037 1.00 97.88 85 ASP A O 1
ATOM 667 N N . LEU A 1 86 ? -15.261 -1.356 14.175 1.00 97.69 86 LEU A N 1
ATOM 668 C CA . LEU A 1 86 ? -15.154 0.086 13.939 1.00 97.69 86 LEU A CA 1
ATOM 669 C C . LEU A 1 86 ? -13.867 0.660 14.537 1.00 97.69 86 LEU A C 1
ATOM 671 O O . LEU A 1 86 ? -13.192 1.470 13.892 1.00 97.69 86 LEU A O 1
ATOM 675 N N . ARG A 1 87 ? -13.492 0.219 15.743 1.00 98.50 87 ARG A N 1
ATOM 676 C CA . ARG A 1 87 ? -12.236 0.616 16.390 1.00 98.50 87 ARG A CA 1
ATOM 677 C C . ARG A 1 87 ? -11.023 0.175 15.570 1.00 98.50 87 ARG A C 1
ATOM 679 O O . ARG A 1 87 ? -10.120 0.982 15.339 1.00 98.50 87 ARG A O 1
ATOM 686 N N . GLY A 1 88 ? -11.017 -1.066 15.087 1.00 98.56 88 GLY A N 1
ATOM 687 C CA . GLY A 1 88 ? -9.956 -1.606 14.238 1.00 98.56 88 GLY A CA 1
ATOM 688 C C . GLY A 1 88 ? -9.806 -0.826 12.935 1.00 98.56 88 GLY A C 1
ATOM 689 O O . GLY A 1 88 ? -8.699 -0.416 12.578 1.00 98.56 88 GLY A O 1
ATOM 690 N N . GLN A 1 89 ? -10.923 -0.528 12.267 1.00 98.38 89 GLN A N 1
ATOM 691 C CA . GLN A 1 89 ? -10.935 0.302 11.060 1.00 98.38 89 GLN A CA 1
ATOM 692 C C . GLN A 1 89 ? -10.401 1.713 11.334 1.00 98.38 89 GLN A C 1
ATOM 694 O O . GLN A 1 89 ? -9.608 2.222 10.542 1.00 98.38 89 GLN A O 1
ATOM 699 N N . ALA A 1 90 ? -10.776 2.340 12.452 1.00 98.50 90 ALA A N 1
ATOM 700 C CA . ALA A 1 90 ? -10.311 3.682 12.795 1.00 98.50 90 ALA A CA 1
ATOM 701 C C . ALA A 1 90 ? -8.794 3.729 13.057 1.00 98.50 90 ALA A C 1
ATOM 703 O O . ALA A 1 90 ? -8.114 4.597 12.504 1.00 98.50 90 ALA A O 1
ATOM 704 N N . TYR A 1 91 ? -8.237 2.779 13.818 1.00 98.75 91 TYR A N 1
ATOM 705 C CA . TYR A 1 91 ? -6.782 2.680 14.008 1.00 98.75 91 TYR A CA 1
ATOM 706 C C . TYR A 1 91 ? -6.047 2.427 12.689 1.00 98.75 91 TYR A C 1
ATOM 708 O O . TYR A 1 91 ? -5.085 3.131 12.372 1.00 98.75 91 TYR A O 1
ATOM 716 N N . PHE A 1 92 ? -6.528 1.470 11.889 1.00 98.69 92 PHE A N 1
ATOM 717 C CA . PHE A 1 92 ? -5.914 1.125 10.608 1.00 98.69 92 PHE A CA 1
ATOM 718 C C . PHE A 1 92 ? -5.867 2.339 9.676 1.00 98.69 92 PHE A C 1
ATOM 720 O O . PHE A 1 92 ? -4.837 2.661 9.085 1.00 98.69 92 PHE A O 1
ATOM 727 N N . ILE A 1 93 ? -6.984 3.048 9.547 1.00 98.00 93 ILE A N 1
ATOM 728 C CA . ILE A 1 93 ? -7.097 4.162 8.610 1.00 98.00 93 ILE A CA 1
ATOM 729 C C . ILE A 1 93 ? -6.324 5.391 9.109 1.00 98.00 93 ILE A C 1
ATOM 731 O O . ILE A 1 93 ? -5.714 6.084 8.289 1.00 98.00 93 ILE A O 1
ATOM 735 N N . ARG A 1 94 ? -6.246 5.624 10.428 1.00 98.44 94 ARG A N 1
ATOM 736 C CA . ARG A 1 94 ? -5.369 6.652 11.011 1.00 98.44 94 ARG A CA 1
ATOM 737 C C . ARG A 1 94 ? -3.900 6.395 10.690 1.00 98.44 94 ARG A C 1
ATOM 739 O O . ARG A 1 94 ? -3.237 7.275 10.138 1.00 98.44 94 ARG A O 1
ATOM 746 N N . GLY A 1 95 ? -3.405 5.199 11.004 1.00 98.19 95 GLY A N 1
ATOM 747 C CA . GLY A 1 95 ? -2.012 4.843 10.747 1.00 98.19 95 GLY A CA 1
ATOM 748 C C . GLY A 1 95 ? -1.694 4.857 9.251 1.00 98.19 95 GLY A C 1
ATOM 749 O O . GLY A 1 95 ? -0.657 5.376 8.843 1.00 98.19 95 GLY A O 1
ATOM 750 N N . TYR A 1 96 ? -2.615 4.388 8.402 1.00 97.19 96 TYR A N 1
ATOM 751 C CA . TYR A 1 96 ? -2.469 4.472 6.948 1.00 97.19 96 TYR A CA 1
ATOM 752 C C . TYR A 1 96 ? -2.373 5.923 6.455 1.00 97.19 96 TYR A C 1
ATOM 754 O O . TYR A 1 96 ? -1.520 6.230 5.625 1.00 97.19 96 TYR A O 1
ATOM 762 N N . ALA A 1 97 ? -3.195 6.837 6.975 1.00 96.19 97 ALA A N 1
ATOM 763 C CA . ALA A 1 97 ? -3.142 8.246 6.594 1.00 96.19 97 ALA A CA 1
ATOM 764 C C . ALA A 1 97 ? -1.809 8.907 6.988 1.00 96.19 97 ALA A C 1
ATOM 766 O O . ALA A 1 97 ? -1.209 9.611 6.172 1.00 96.19 97 ALA A O 1
ATOM 767 N N . HIS A 1 98 ? -1.294 8.619 8.188 1.00 97.44 98 HIS A N 1
ATOM 768 C CA . HIS A 1 98 ? 0.045 9.059 8.604 1.00 97.44 98 HIS A CA 1
ATOM 769 C C . HIS A 1 98 ? 1.153 8.452 7.739 1.00 97.44 98 HIS A C 1
ATOM 771 O O . HIS A 1 98 ? 2.070 9.164 7.332 1.00 97.44 98 HIS A O 1
ATOM 777 N N . PHE A 1 99 ? 1.045 7.172 7.374 1.00 96.31 99 PHE A N 1
ATOM 778 C CA . PHE A 1 99 ? 1.975 6.527 6.444 1.00 96.31 99 PHE A CA 1
ATOM 779 C C . PHE A 1 99 ? 1.979 7.207 5.072 1.00 96.31 99 PHE A C 1
ATOM 781 O O . PHE A 1 99 ? 3.039 7.459 4.499 1.00 96.31 99 PHE A O 1
ATOM 788 N N . VAL A 1 100 ? 0.799 7.533 4.538 1.00 91.88 100 VAL A N 1
ATOM 789 C CA . VAL A 1 100 ? 0.660 8.267 3.276 1.00 91.88 100 VAL A CA 1
ATOM 790 C C . VAL A 1 100 ? 1.349 9.624 3.371 1.00 91.88 100 VAL A C 1
ATOM 792 O O . VAL A 1 100 ? 2.182 9.918 2.519 1.00 91.88 100 VAL A O 1
ATOM 795 N N . LEU A 1 101 ? 1.061 10.419 4.404 1.00 92.31 101 LEU A N 1
ATOM 796 C CA . LEU A 1 101 ? 1.710 11.719 4.601 1.00 92.31 101 LEU A CA 1
ATOM 797 C C . LEU A 1 101 ? 3.237 11.589 4.665 1.00 92.31 101 LEU A C 1
ATOM 799 O O . LEU A 1 101 ? 3.939 12.346 3.992 1.00 92.31 101 LEU A O 1
ATOM 803 N N . ASN A 1 102 ? 3.734 10.585 5.393 1.00 93.19 102 ASN A N 1
ATOM 804 C CA . ASN A 1 102 ? 5.163 10.319 5.528 1.00 93.19 102 ASN A CA 1
ATOM 805 C C . ASN A 1 102 ? 5.835 10.046 4.172 1.00 93.19 102 ASN A C 1
ATOM 807 O O . ASN A 1 102 ? 6.880 10.624 3.876 1.00 93.19 102 ASN A O 1
ATOM 811 N N . ARG A 1 103 ? 5.198 9.259 3.295 1.00 87.81 103 ARG A N 1
ATOM 812 C CA . ARG A 1 103 ? 5.741 8.945 1.959 1.00 87.81 103 ARG A CA 1
ATOM 813 C C . ARG A 1 103 ? 5.931 10.162 1.055 1.00 87.81 103 ARG A C 1
ATOM 815 O O . ARG A 1 103 ? 6.886 10.182 0.288 1.00 87.81 103 ARG A O 1
ATOM 822 N N . TYR A 1 104 ? 5.026 11.137 1.114 1.00 83.50 104 TYR A N 1
ATOM 823 C CA . TYR A 1 104 ? 5.047 12.287 0.202 1.00 83.50 104 TYR A CA 1
ATOM 824 C C . TYR A 1 104 ? 5.784 13.502 0.778 1.00 83.50 104 TYR A C 1
ATOM 826 O O . TYR A 1 104 ? 6.489 14.185 0.041 1.00 83.50 104 TYR A O 1
ATOM 834 N N . TRP A 1 105 ? 5.641 13.782 2.078 1.00 87.06 105 TRP A N 1
ATOM 835 C CA . TRP A 1 105 ? 6.179 15.003 2.699 1.00 87.06 105 TRP A CA 1
ATOM 836 C C . TRP A 1 105 ? 7.136 14.748 3.869 1.00 87.06 105 TRP A C 1
ATOM 838 O O . TRP A 1 105 ? 7.587 15.699 4.515 1.00 87.06 105 TRP A O 1
ATOM 848 N N . GLY A 1 106 ? 7.453 13.487 4.163 1.00 90.56 106 GLY A N 1
ATOM 849 C CA . GLY A 1 106 ? 8.131 13.123 5.400 1.00 90.56 106 GLY A CA 1
ATOM 850 C C . GLY A 1 106 ? 7.208 13.244 6.620 1.00 90.56 106 GLY A C 1
ATOM 851 O O . GLY A 1 106 ? 5.988 13.377 6.483 1.00 90.56 106 GLY A O 1
ATOM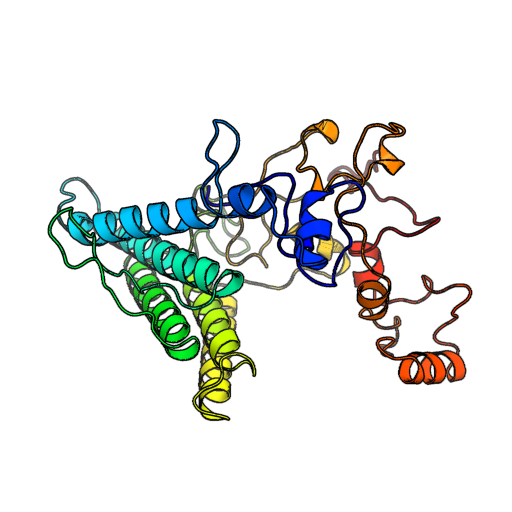 852 N N . PRO A 1 107 ? 7.766 13.179 7.836 1.00 92.94 107 PRO A N 1
ATOM 853 C CA . PRO A 1 107 ? 6.979 13.047 9.046 1.00 92.94 107 PRO A CA 1
ATOM 854 C C . PRO A 1 107 ? 6.230 14.359 9.292 1.00 92.94 107 PRO A C 1
ATOM 856 O O . PRO A 1 107 ? 6.829 15.409 9.525 1.00 92.94 107 PRO A O 1
ATOM 859 N N . MET A 1 108 ? 4.907 14.297 9.204 1.00 94.00 108 MET A N 1
ATOM 860 C CA . MET A 1 108 ? 4.019 15.332 9.725 1.00 94.00 108 MET A CA 1
ATOM 861 C C . MET A 1 108 ? 3.790 15.089 11.225 1.00 94.00 108 MET A C 1
ATOM 863 O O . MET A 1 108 ? 4.073 13.986 11.703 1.00 94.00 108 MET A O 1
ATOM 867 N N . PRO A 1 109 ? 3.297 16.084 11.986 1.00 95.00 109 PRO A N 1
ATOM 868 C CA . PRO A 1 109 ? 2.940 15.875 13.386 1.00 95.00 109 PRO A CA 1
ATOM 869 C C . PRO A 1 109 ? 2.019 14.658 13.549 1.00 95.00 109 PRO A C 1
ATOM 871 O O . PRO A 1 109 ? 1.010 14.535 12.847 1.00 95.00 109 PRO A O 1
ATOM 874 N N . TYR A 1 110 ? 2.370 13.741 14.455 1.00 96.44 110 TYR A N 1
ATOM 875 C CA . TYR A 1 110 ? 1.615 12.501 14.637 1.00 96.44 110 TYR A CA 1
ATOM 876 C C . TYR A 1 110 ? 0.385 12.745 15.514 1.00 96.44 110 TYR A C 1
ATOM 878 O O . TYR A 1 110 ? 0.418 12.604 16.734 1.00 96.44 110 TYR A O 1
ATOM 886 N N . LEU A 1 111 ? -0.718 13.142 14.885 1.00 96.50 111 LEU A N 1
ATOM 887 C CA . LEU A 1 111 ? -1.962 13.449 15.586 1.00 96.50 111 LEU A CA 1
ATOM 888 C C . LEU A 1 111 ? -2.716 12.162 15.940 1.00 96.50 111 LEU A C 1
ATOM 890 O O . LEU A 1 111 ? -3.257 11.489 15.057 1.00 96.50 111 LEU A O 1
ATOM 894 N N . ASN A 1 112 ? -2.782 11.844 17.230 1.00 94.75 112 ASN A N 1
ATOM 895 C CA . ASN A 1 112 ? -3.466 10.668 17.783 1.00 94.75 112 ASN A CA 1
ATOM 896 C C . ASN A 1 112 ? -4.731 11.007 18.600 1.00 94.75 112 ASN A C 1
ATOM 898 O O . ASN A 1 112 ? -5.374 10.103 19.130 1.00 94.75 112 ASN A O 1
ATOM 902 N N . GLN A 1 113 ? -5.082 12.288 18.666 1.00 93.25 113 GLN A N 1
ATOM 903 C CA . GLN A 1 113 ? -6.276 12.827 19.308 1.00 93.25 113 GLN A CA 1
ATOM 904 C C . GLN A 1 113 ? -6.898 13.918 18.431 1.00 93.25 113 GLN A C 1
ATOM 906 O O . GLN A 1 113 ? -6.264 14.424 17.492 1.00 93.25 113 GLN A O 1
ATOM 911 N N . SER A 1 114 ? -8.162 14.244 18.668 1.00 91.44 114 SER A N 1
ATOM 912 C CA . SER A 1 114 ? -8.816 15.359 17.999 1.00 91.44 114 SER A CA 1
ATOM 913 C C . SER A 1 114 ? -8.303 16.685 18.573 1.00 91.44 114 SER A C 1
ATOM 915 O O . SER A 1 114 ? -8.210 16.860 19.778 1.00 91.44 114 SER A O 1
ATOM 917 N N . ILE A 1 115 ? -7.923 17.609 17.685 1.00 91.19 115 ILE A N 1
ATOM 918 C CA . ILE A 1 115 ? -7.436 18.945 18.061 1.00 91.19 115 ILE A CA 1
ATOM 919 C C . ILE A 1 115 ? -8.589 19.946 17.933 1.00 91.19 115 ILE A C 1
ATOM 921 O O . ILE A 1 115 ? -9.247 20.026 16.885 1.00 91.19 115 ILE A O 1
ATOM 925 N N . GLY A 1 116 ? -8.870 20.672 19.005 1.00 91.00 116 GLY A N 1
ATOM 926 C CA . GLY A 1 116 ? -9.812 21.778 19.093 1.00 91.00 116 GLY A CA 1
ATOM 927 C C . GLY A 1 116 ? -9.179 23.130 18.757 1.00 91.00 116 GLY A C 1
ATOM 928 O O . GLY A 1 116 ? -7.976 23.267 18.575 1.00 91.00 116 GLY A O 1
ATOM 929 N N . ALA A 1 117 ? -10.007 24.173 18.678 1.00 91.12 117 ALA A N 1
ATOM 930 C CA . ALA A 1 117 ? -9.546 25.517 18.315 1.00 91.12 117 ALA A CA 1
ATOM 931 C C . ALA A 1 117 ? -8.583 26.147 19.342 1.00 91.12 117 ALA A C 1
ATOM 933 O O . ALA A 1 117 ? -7.842 27.056 18.983 1.00 91.12 117 ALA A O 1
ATOM 934 N N . TYR A 1 118 ? -8.604 25.672 20.590 1.00 93.75 118 TYR A N 1
ATOM 935 C CA . TYR A 1 118 ? -7.836 26.222 21.713 1.00 93.75 118 TYR A CA 1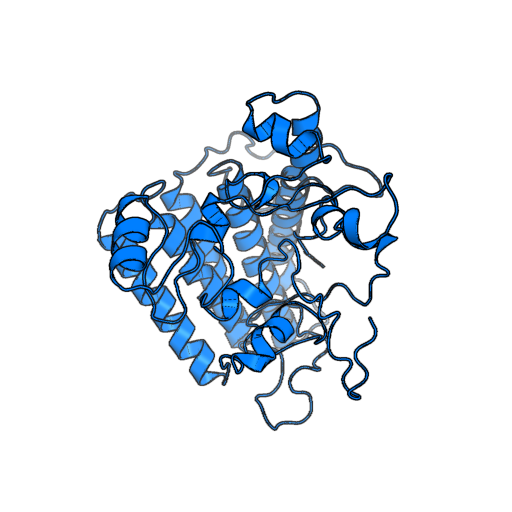
ATOM 936 C C . TYR A 1 118 ? -6.699 25.311 22.190 1.00 93.75 118 TYR A C 1
ATOM 938 O O . TYR A 1 118 ? -6.049 25.636 23.180 1.00 93.75 118 TYR A O 1
ATOM 946 N N . ASP A 1 119 ? -6.485 24.176 21.524 1.00 93.38 119 ASP A N 1
ATOM 947 C CA . ASP A 1 119 ? -5.382 23.274 21.848 1.00 93.38 119 ASP A CA 1
ATOM 948 C C . ASP A 1 119 ? -4.055 23.816 21.302 1.00 93.38 119 ASP A C 1
ATOM 950 O O . ASP A 1 119 ? -4.031 24.743 20.492 1.00 93.38 119 ASP A O 1
ATOM 954 N N . GLU A 1 120 ? -2.944 23.221 21.736 1.00 92.00 120 GLU A N 1
ATOM 955 C CA . GLU A 1 120 ? -1.626 23.525 21.179 1.00 92.00 120 GLU A CA 1
ATOM 956 C C . GLU A 1 120 ? -1.549 23.070 19.713 1.00 92.00 120 GLU A C 1
ATOM 958 O O . GLU A 1 120 ? -1.766 21.895 19.399 1.00 92.00 120 GLU A O 1
ATOM 963 N N . TRP A 1 121 ? -1.237 24.009 18.818 1.00 91.25 121 TRP A N 1
ATOM 964 C CA . TRP A 1 121 ? -1.102 23.759 17.379 1.00 91.25 121 TRP A CA 1
ATOM 965 C C . TRP A 1 121 ? 0.360 23.628 16.950 1.00 91.25 121 TRP A C 1
ATOM 967 O O . TRP A 1 121 ? 0.621 23.066 15.881 1.00 91.25 121 TRP A O 1
ATOM 977 N N . ASP A 1 122 ? 1.308 24.096 17.767 1.00 93.06 122 ASP A N 1
ATOM 978 C CA . ASP A 1 122 ? 2.743 23.962 17.519 1.00 93.06 122 ASP A CA 1
ATOM 979 C C . ASP A 1 122 ? 3.248 22.581 17.961 1.00 93.06 122 ASP A C 1
ATOM 981 O O . ASP A 1 122 ? 3.986 22.406 18.932 1.00 93.06 122 ASP A O 1
ATOM 985 N N . ILE A 1 123 ? 2.778 21.554 17.251 1.00 93.62 123 ILE A N 1
ATOM 986 C CA . ILE A 1 123 ? 3.146 20.164 17.512 1.00 93.62 123 ILE A CA 1
ATOM 987 C C . ILE A 1 123 ? 4.385 19.821 16.677 1.00 93.62 123 ILE A C 1
ATOM 989 O O . ILE A 1 123 ? 4.328 19.880 15.441 1.00 93.62 123 ILE A O 1
ATOM 993 N N . PRO A 1 124 ? 5.501 19.409 17.306 1.00 94.69 124 PRO A N 1
ATOM 994 C CA . PRO A 1 124 ? 6.720 19.100 16.581 1.00 94.69 124 PRO A CA 1
ATOM 995 C C . PRO A 1 124 ? 6.552 17.861 15.698 1.00 94.69 124 PRO A C 1
ATOM 997 O O . PRO A 1 124 ? 5.811 16.919 15.995 1.00 94.69 124 PRO A O 1
ATOM 1000 N N . ARG A 1 125 ? 7.298 17.845 14.594 1.00 95.25 125 ARG A N 1
ATOM 1001 C CA . ARG A 1 125 ? 7.432 16.658 13.749 1.00 95.25 125 ARG A CA 1
ATOM 1002 C C . ARG A 1 125 ? 8.358 15.656 14.431 1.00 95.25 125 ARG A C 1
ATOM 1004 O O . ARG A 1 125 ? 9.420 16.031 14.919 1.00 95.25 125 ARG A O 1
ATOM 1011 N N . LEU A 1 126 ? 7.968 14.386 14.407 1.00 95.62 126 LEU A N 1
ATOM 1012 C CA . LEU A 1 126 ? 8.845 13.282 14.795 1.00 95.62 126 LEU A CA 1
ATOM 1013 C C . LEU A 1 126 ? 9.935 13.067 13.737 1.00 95.62 126 LEU A C 1
ATOM 1015 O O . LEU A 1 126 ? 9.830 13.571 12.614 1.00 95.62 126 LEU A O 1
ATOM 1019 N N . SER A 1 127 ? 10.953 12.263 14.045 1.00 95.50 127 SER A N 1
ATOM 1020 C CA . SER A 1 127 ? 11.830 11.747 12.992 1.00 95.50 127 SER A CA 1
ATOM 1021 C C . SER A 1 127 ? 11.057 10.835 12.024 1.00 95.50 127 SER A C 1
ATOM 1023 O O . SER A 1 127 ? 9.968 10.330 12.321 1.00 95.50 127 SER A O 1
ATOM 1025 N N . LYS A 1 128 ? 11.631 10.597 10.835 1.00 93.06 128 LYS A N 1
ATOM 1026 C CA . LYS A 1 128 ? 11.044 9.679 9.843 1.00 93.06 128 LYS A CA 1
ATOM 1027 C C . LYS A 1 128 ? 10.844 8.278 10.423 1.00 93.06 128 LYS A C 1
ATOM 1029 O O . LYS A 1 128 ? 9.777 7.699 10.230 1.00 93.06 128 LYS A O 1
ATOM 1034 N N . ASN A 1 129 ? 11.846 7.778 11.149 1.00 97.19 129 ASN A N 1
ATOM 1035 C CA . ASN A 1 129 ? 11.814 6.475 11.806 1.00 97.19 129 ASN A CA 1
ATOM 1036 C C . ASN A 1 129 ? 10.693 6.404 12.850 1.00 97.19 129 ASN A C 1
ATOM 1038 O O . ASN A 1 129 ? 9.810 5.558 12.744 1.00 97.19 129 ASN A O 1
ATOM 1042 N N . GLU A 1 130 ? 10.675 7.338 13.806 1.00 97.56 130 GLU A N 1
ATOM 1043 C CA . GLU A 1 130 ? 9.692 7.358 14.897 1.00 97.56 130 GLU A CA 1
ATOM 1044 C C . GLU A 1 130 ? 8.260 7.455 14.370 1.00 97.56 130 GLU A C 1
ATOM 1046 O O . GLU A 1 130 ? 7.397 6.694 14.797 1.00 97.56 130 GLU A O 1
ATOM 1051 N N . SER A 1 131 ? 8.010 8.323 13.383 1.00 97.56 131 SER A N 1
ATOM 1052 C CA . SER A 1 131 ? 6.693 8.446 12.749 1.00 97.56 131 SER A CA 1
ATOM 1053 C C . SER A 1 131 ? 6.221 7.121 12.132 1.00 97.56 131 SER A C 1
ATOM 1055 O O . SER A 1 131 ? 5.064 6.741 12.312 1.00 97.56 131 SER A O 1
ATOM 1057 N N . LEU A 1 132 ? 7.103 6.379 11.454 1.00 98.12 132 LEU A N 1
ATOM 1058 C CA . LEU A 1 132 ? 6.774 5.066 10.883 1.00 98.12 132 LEU A CA 1
ATOM 1059 C C . LEU A 1 132 ? 6.581 3.990 11.960 1.00 98.12 132 LEU A C 1
ATOM 1061 O O . LEU A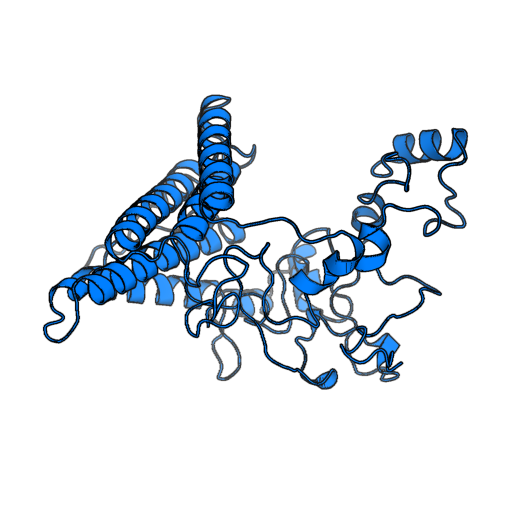 1 132 ? 5.733 3.110 11.802 1.00 98.12 132 LEU A O 1
ATOM 1065 N N . ARG A 1 133 ? 7.300 4.074 13.085 1.00 98.19 133 ARG A N 1
ATOM 1066 C CA . ARG A 1 133 ? 7.059 3.200 14.244 1.00 98.19 133 ARG A CA 1
ATOM 1067 C C . ARG A 1 133 ? 5.715 3.511 14.913 1.00 98.19 133 ARG A C 1
ATOM 1069 O O . ARG A 1 133 ? 5.019 2.580 15.305 1.00 98.19 133 ARG A O 1
ATOM 1076 N N . CYS A 1 134 ? 5.281 4.771 14.958 1.00 98.31 134 CYS A N 1
ATOM 1077 C CA . CYS A 1 134 ? 3.925 5.122 15.392 1.00 98.31 134 CYS A CA 1
ATOM 1078 C C . CYS A 1 134 ? 2.850 4.541 14.456 1.00 98.31 134 CYS A C 1
ATOM 1080 O O . CYS A 1 134 ? 1.867 3.987 14.943 1.00 98.31 134 CYS A O 1
ATOM 1082 N N . VAL A 1 135 ? 3.067 4.560 13.132 1.00 98.69 135 VAL A N 1
ATOM 1083 C CA . VAL A 1 135 ? 2.185 3.858 12.176 1.00 98.69 135 VAL A CA 1
ATOM 1084 C C . VAL A 1 135 ? 2.104 2.366 12.507 1.00 98.69 135 VAL A C 1
ATOM 1086 O O . VAL A 1 135 ? 1.012 1.800 12.522 1.00 98.69 135 VAL A O 1
ATOM 1089 N N . ALA A 1 136 ? 3.238 1.720 12.788 1.00 98.69 136 ALA A N 1
ATOM 1090 C CA . ALA A 1 136 ? 3.275 0.308 13.166 1.00 98.69 136 ALA A CA 1
ATOM 1091 C C . ALA A 1 136 ? 2.477 0.019 14.455 1.00 98.69 136 ALA A C 1
ATOM 1093 O O . ALA A 1 136 ? 1.783 -0.994 14.517 1.00 98.69 136 ALA A O 1
ATOM 1094 N N . LEU A 1 137 ? 2.507 0.924 15.441 1.00 98.75 137 LEU A N 1
ATOM 1095 C CA . LEU A 1 137 ? 1.703 0.820 16.668 1.00 98.75 137 LEU A CA 1
ATOM 1096 C C . LEU A 1 137 ? 0.195 0.973 16.409 1.00 98.75 137 LEU A C 1
ATOM 1098 O O . LEU A 1 137 ? -0.611 0.276 17.029 1.00 98.75 137 LEU A O 1
ATOM 1102 N N . ASP A 1 138 ? -0.199 1.839 15.472 1.00 98.75 138 ASP A N 1
ATOM 1103 C CA . ASP A 1 138 ? -1.593 1.925 15.021 1.00 98.75 138 ASP A CA 1
ATOM 1104 C C . ASP A 1 138 ? -2.042 0.624 14.350 1.00 98.75 138 ASP A C 1
ATOM 1106 O O . ASP A 1 138 ? -3.153 0.156 14.596 1.00 98.75 138 ASP A O 1
ATOM 1110 N N . MET A 1 139 ? -1.169 -0.013 13.565 1.00 98.81 139 MET A N 1
ATOM 1111 C CA . MET A 1 139 ? -1.468 -1.316 12.967 1.00 98.81 139 MET A CA 1
ATOM 1112 C C . MET A 1 139 ? -1.577 -2.437 14.009 1.00 98.81 139 MET A C 1
ATOM 1114 O O . MET A 1 139 ? -2.449 -3.294 13.878 1.00 98.81 139 MET A O 1
ATOM 1118 N N . ASP A 1 140 ? -0.749 -2.433 15.057 1.00 98.81 140 ASP A N 1
ATOM 1119 C CA . ASP A 1 140 ? -0.900 -3.376 16.176 1.00 98.81 140 ASP A CA 1
ATOM 1120 C C . ASP A 1 140 ? -2.231 -3.164 16.913 1.00 98.81 140 ASP A C 1
ATOM 1122 O O . ASP A 1 140 ? -2.952 -4.125 17.181 1.00 98.81 140 ASP A O 1
ATOM 1126 N N . SER A 1 141 ? -2.601 -1.907 17.175 1.00 98.81 141 SER A N 1
ATOM 1127 C CA . SER A 1 141 ? -3.882 -1.564 17.810 1.00 98.81 141 SER A CA 1
ATOM 1128 C C . SER A 1 141 ? -5.073 -1.992 16.946 1.00 98.81 141 SER A C 1
ATOM 1130 O O . SER A 1 141 ? -6.047 -2.549 17.454 1.00 98.81 141 SER A O 1
ATOM 1132 N N . ALA A 1 142 ? -4.973 -1.796 15.627 1.00 98.88 142 ALA A N 1
ATOM 1133 C CA . ALA A 1 142 ? -5.971 -2.255 14.671 1.00 98.88 142 ALA A CA 1
ATOM 1134 C C . ALA A 1 142 ? -6.103 -3.782 14.675 1.00 98.88 142 ALA A C 1
ATOM 1136 O O . ALA A 1 142 ? -7.216 -4.297 14.728 1.00 98.88 142 ALA A O 1
ATOM 1137 N N . PHE A 1 143 ? -4.979 -4.506 14.661 1.00 98.88 143 PHE A N 1
ATOM 1138 C CA . PHE A 1 143 ? -4.969 -5.967 14.704 1.00 98.88 143 PHE A CA 1
ATOM 1139 C C . PHE A 1 143 ? -5.671 -6.506 15.956 1.00 98.88 143 PHE A C 1
ATOM 1141 O O . PHE A 1 143 ? -6.533 -7.371 15.831 1.00 98.88 143 PHE A 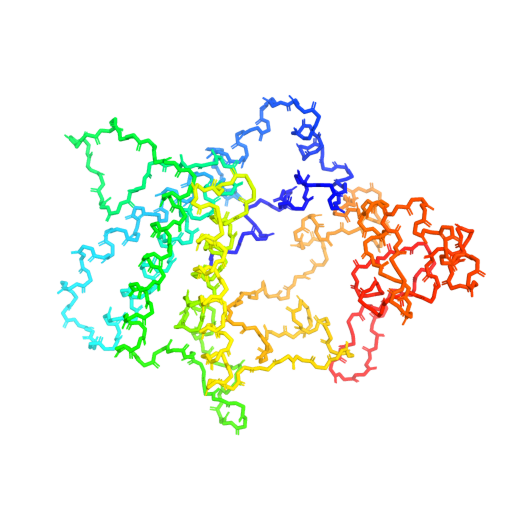O 1
ATOM 1148 N N . VAL A 1 144 ? -5.359 -5.964 17.139 1.00 98.81 144 VAL A N 1
ATOM 1149 C CA . VAL A 1 144 ? -5.991 -6.382 18.404 1.00 98.81 144 VAL A CA 1
ATOM 1150 C C . VAL A 1 144 ? -7.507 -6.169 18.370 1.00 98.81 144 VAL A C 1
ATOM 1152 O O . VAL A 1 144 ? -8.261 -7.029 18.821 1.00 98.81 144 VAL A O 1
ATOM 1155 N N . ALA A 1 145 ? -7.973 -5.046 17.824 1.00 98.75 145 ALA A N 1
ATOM 1156 C CA . ALA A 1 145 ? -9.404 -4.780 17.693 1.00 98.75 145 ALA A CA 1
ATOM 1157 C C . ALA A 1 145 ? -10.073 -5.726 16.673 1.00 98.75 145 ALA A C 1
ATOM 1159 O O . ALA A 1 145 ? -11.109 -6.320 16.965 1.00 98.75 145 ALA A O 1
ATOM 1160 N N . PHE A 1 146 ? -9.443 -5.970 15.517 1.00 98.75 146 PHE A N 1
ATOM 1161 C CA . PHE A 1 146 ? -9.943 -6.940 14.537 1.00 98.75 146 PHE A CA 1
ATOM 1162 C C . PHE A 1 146 ? -9.968 -8.375 15.065 1.00 98.75 146 PHE A C 1
ATOM 1164 O O . PHE A 1 146 ? -10.862 -9.133 14.697 1.00 98.75 146 PHE A O 1
ATOM 1171 N N . GLU A 1 147 ? -9.024 -8.757 15.924 1.00 98.44 147 GLU A N 1
ATOM 1172 C CA . GLU A 1 147 ? -9.029 -10.064 16.582 1.00 98.44 147 GLU A CA 1
ATOM 1173 C C . GLU A 1 147 ? -10.255 -10.222 17.484 1.00 98.44 147 GLU A C 1
ATOM 1175 O O . GLU A 1 147 ? -10.979 -11.210 17.366 1.00 98.44 147 GLU A O 1
ATOM 1180 N N . LYS A 1 148 ? -10.547 -9.213 18.314 1.00 98.38 148 LYS A N 1
ATOM 1181 C CA . LYS A 1 148 ? -11.743 -9.198 19.171 1.00 98.38 148 LYS A CA 1
ATOM 1182 C C . LYS A 1 148 ? -13.046 -9.210 18.373 1.00 98.38 148 LYS A C 1
ATOM 1184 O O . LYS A 1 148 ? -14.018 -9.807 18.821 1.00 98.38 148 LYS A O 1
ATOM 1189 N N . ALA A 1 149 ? -13.055 -8.576 17.203 1.00 97.81 149 ALA A N 1
ATOM 1190 C CA . ALA A 1 149 ? -14.193 -8.566 16.289 1.00 97.81 149 ALA A CA 1
ATOM 1191 C C . ALA A 1 149 ? -14.290 -9.825 15.400 1.00 97.81 149 ALA A C 1
ATOM 1193 O O . ALA A 1 149 ? -15.182 -9.921 14.563 1.00 97.81 149 ALA A O 1
ATOM 1194 N N . GLY A 1 150 ? -13.344 -10.767 15.486 1.00 97.25 150 GLY A N 1
ATOM 1195 C CA . GLY A 1 150 ? -13.312 -11.922 14.583 1.00 97.25 150 GLY A CA 1
ATOM 1196 C C . GLY A 1 150 ? -13.105 -11.558 13.104 1.00 97.25 150 GLY A C 1
ATOM 1197 O O . GLY A 1 150 ? -13.439 -12.349 12.227 1.00 97.25 150 GLY A O 1
ATOM 1198 N N . LYS A 1 151 ? -12.543 -10.378 12.802 1.00 97.44 151 LYS A N 1
ATOM 1199 C CA . LYS A 1 151 ? -12.306 -9.853 11.440 1.00 97.44 151 LYS A CA 1
ATOM 1200 C C . LYS A 1 151 ? -10.836 -9.927 11.033 1.00 97.44 151 LYS A C 1
ATOM 1202 O O . LYS A 1 151 ? -10.307 -9.024 10.380 1.00 97.44 151 LYS A O 1
ATOM 1207 N N . ILE A 1 152 ? -10.139 -10.998 11.416 1.00 98.06 152 ILE A N 1
ATOM 1208 C CA . ILE A 1 152 ? -8.767 -11.219 10.934 1.00 98.06 152 ILE A CA 1
ATOM 1209 C C . ILE A 1 152 ? -8.762 -11.418 9.413 1.00 98.06 152 ILE A C 1
ATOM 1211 O O . ILE A 1 152 ? -7.958 -10.800 8.718 1.00 98.06 152 ILE A O 1
ATOM 1215 N N . ARG A 1 153 ? -9.726 -12.190 8.907 1.00 96.44 153 ARG A N 1
ATOM 1216 C CA . ARG A 1 153 ? -10.163 -12.237 7.507 1.00 96.44 153 ARG A CA 1
ATOM 1217 C C . ARG A 1 153 ? -11.616 -11.742 7.449 1.00 96.44 153 ARG A C 1
ATOM 1219 O O . ARG A 1 153 ? -12.332 -11.885 8.437 1.00 96.44 153 ARG A O 1
ATOM 1226 N N . ARG A 1 154 ? -12.027 -11.105 6.346 1.00 95.06 154 ARG A N 1
ATOM 1227 C CA . ARG A 1 154 ? -13.394 -10.560 6.194 1.00 95.06 154 ARG A CA 1
ATOM 1228 C C . ARG A 1 154 ? -14.384 -11.598 5.695 1.00 95.06 154 ARG A C 1
ATOM 1230 O O . ARG A 1 154 ? -15.497 -11.649 6.193 1.00 95.06 154 ARG A O 1
ATOM 1237 N N . ASP A 1 155 ? -13.962 -12.409 4.740 1.00 94.19 155 ASP A N 1
ATOM 1238 C CA . ASP A 1 155 ? -14.759 -13.458 4.127 1.00 94.19 155 ASP A CA 1
ATOM 1239 C C . ASP A 1 155 ? -14.365 -14.851 4.653 1.00 94.19 155 ASP A C 1
ATOM 1241 O O . ASP A 1 155 ? -13.288 -15.031 5.234 1.00 94.19 155 ASP A O 1
ATOM 1245 N N . PRO A 1 156 ? -15.206 -15.869 4.422 1.00 93.38 156 PRO A N 1
ATOM 1246 C CA . PRO A 1 156 ? -14.828 -17.263 4.616 1.00 93.38 156 PRO A CA 1
ATOM 1247 C C . PRO A 1 156 ? -13.611 -17.670 3.772 1.00 93.38 156 PRO A C 1
ATOM 1249 O O . PRO A 1 156 ? -13.277 -17.040 2.763 1.00 93.38 156 PRO A O 1
ATOM 1252 N N . GLY A 1 157 ? -12.938 -18.742 4.191 1.00 92.81 157 GLY A N 1
ATOM 1253 C CA . GLY A 1 157 ? -11.798 -19.300 3.467 1.00 92.81 157 GLY A CA 1
ATOM 1254 C C . GLY A 1 157 ? -12.186 -19.929 2.118 1.00 92.81 157 GLY A C 1
ATOM 1255 O O . GLY A 1 157 ? -13.370 -20.136 1.838 1.00 92.81 157 GLY A O 1
ATOM 1256 N N . PRO A 1 158 ? -11.195 -20.257 1.271 1.00 94.06 158 PRO A N 1
ATOM 1257 C CA . PRO A 1 158 ? -11.436 -20.918 -0.007 1.00 94.06 158 PRO A CA 1
ATOM 1258 C C . PRO A 1 158 ? -12.267 -22.198 0.140 1.00 94.06 158 PRO A C 1
ATOM 1260 O O . PRO A 1 158 ? -11.970 -23.039 0.985 1.00 94.06 158 PRO A O 1
ATOM 1263 N N . GLY A 1 159 ? -13.279 -22.358 -0.717 1.00 91.56 159 GLY A N 1
ATOM 1264 C CA . GLY A 1 159 ? -14.184 -23.516 -0.719 1.00 91.56 159 GLY A CA 1
ATOM 1265 C C . GLY A 1 159 ? -15.472 -23.326 0.087 1.00 91.56 159 GLY A C 1
ATOM 1266 O O . GLY A 1 159 ? -16.414 -24.091 -0.107 1.00 91.56 159 GLY A O 1
ATOM 1267 N N . GLU A 1 160 ? -15.555 -22.283 0.914 1.00 94.19 160 GLU A N 1
ATOM 1268 C CA . GLU A 1 160 ? -16.743 -21.985 1.714 1.00 94.19 160 GLU A CA 1
ATOM 1269 C C . GLU A 1 160 ? -17.699 -21.000 1.004 1.00 94.19 160 GLU A C 1
ATOM 1271 O O . GLU A 1 160 ? -17.253 -20.102 0.275 1.00 94.19 160 GLU A O 1
ATOM 1276 N N . PRO A 1 161 ? -19.027 -21.112 1.215 1.00 92.94 161 PRO A N 1
ATOM 1277 C CA . PRO A 1 161 ? -19.994 -20.166 0.664 1.00 92.94 161 PRO A CA 1
ATOM 1278 C C . PRO A 1 161 ? -19.708 -18.723 1.106 1.00 92.94 161 PRO A C 1
ATOM 1280 O O . PRO A 1 161 ? -19.622 -18.439 2.296 1.00 92.94 161 PRO A O 1
ATOM 1283 N N . GLY A 1 162 ? -19.609 -17.797 0.149 1.00 90.12 162 GLY A N 1
ATOM 1284 C CA . GLY A 1 162 ? -19.354 -16.373 0.415 1.00 90.12 162 GLY A CA 1
ATOM 1285 C C . GLY A 1 162 ? -17.891 -15.939 0.285 1.00 90.12 162 GLY A C 1
ATOM 1286 O O . GLY A 1 162 ? -17.622 -14.737 0.290 1.00 90.12 162 GLY A O 1
ATOM 1287 N N . HIS A 1 163 ? -16.960 -16.877 0.090 1.00 95.06 163 HIS A N 1
ATOM 1288 C CA . HIS A 1 163 ? -15.569 -16.572 -0.248 1.00 95.06 163 HIS A CA 1
ATOM 1289 C C . HIS A 1 163 ? -15.473 -15.611 -1.450 1.00 95.06 163 HIS A C 1
ATOM 1291 O O . HIS A 1 163 ? -16.142 -15.812 -2.467 1.00 95.06 163 HIS A O 1
ATOM 1297 N N . LEU A 1 164 ? -14.660 -14.555 -1.326 1.00 93.00 164 LEU A N 1
ATOM 1298 C CA . LEU A 1 164 ? -14.475 -13.479 -2.321 1.00 93.00 164 LEU A CA 1
ATOM 1299 C C . LEU A 1 164 ? -15.749 -12.705 -2.721 1.00 93.00 164 LEU A C 1
ATOM 1301 O O . LEU A 1 164 ? -15.730 -11.937 -3.688 1.00 93.00 164 LEU A O 1
ATOM 1305 N N . ASN A 1 165 ? -16.848 -12.851 -1.975 1.00 91.56 165 ASN A N 1
ATOM 1306 C CA . ASN A 1 165 ? -18.108 -12.150 -2.240 1.00 91.56 165 ASN A CA 1
ATOM 1307 C C . ASN A 1 165 ? -18.747 -11.517 -0.989 1.00 91.56 165 ASN A C 1
ATOM 1309 O O . ASN A 1 165 ? -19.909 -11.111 -1.027 1.00 91.56 165 ASN A O 1
ATOM 1313 N N . ASP A 1 166 ? -18.004 -11.409 0.111 1.00 90.56 166 ASP A N 1
ATOM 1314 C CA . ASP A 1 166 ? -18.472 -10.725 1.315 1.00 90.56 166 ASP A CA 1
ATOM 1315 C C . ASP A 1 166 ? -18.588 -9.196 1.075 1.00 90.56 166 ASP A C 1
ATOM 1317 O O . ASP A 1 166 ? -17.699 -8.594 0.453 1.00 90.56 166 ASP A O 1
ATOM 1321 N N . PRO A 1 167 ? -19.685 -8.544 1.512 1.00 90.19 167 PRO A N 1
ATOM 1322 C CA . PRO A 1 167 ? -19.903 -7.110 1.297 1.00 90.19 167 PRO A CA 1
ATOM 1323 C C . PRO A 1 167 ? -18.838 -6.214 1.945 1.00 90.19 167 PRO A C 1
ATOM 1325 O O . PRO A 1 167 ? -18.629 -5.092 1.480 1.00 90.19 167 PRO A O 1
ATOM 1328 N N . ASP A 1 168 ? -18.143 -6.706 2.969 1.00 91.31 168 ASP A N 1
ATOM 1329 C CA . ASP A 1 168 ? -17.146 -5.972 3.740 1.00 91.31 168 ASP A CA 1
ATOM 1330 C C . ASP A 1 168 ? -15.700 -6.267 3.309 1.00 91.31 168 ASP A C 1
ATOM 1332 O O . ASP A 1 168 ? -14.763 -5.795 3.953 1.00 91.31 168 ASP A O 1
ATOM 1336 N N . LEU A 1 169 ? -15.487 -6.977 2.194 1.00 91.06 169 LEU A N 1
ATOM 1337 C CA . LEU A 1 169 ? -14.149 -7.291 1.661 1.00 91.06 169 LEU A CA 1
ATOM 1338 C C . LEU A 1 169 ? -13.263 -6.065 1.407 1.00 91.06 169 LEU A C 1
ATOM 1340 O O . LEU A 1 169 ? -12.042 -6.150 1.519 1.00 91.06 169 LEU A O 1
ATOM 1344 N N . GLU A 1 170 ? -13.856 -4.916 1.074 1.00 91.12 170 GLU A N 1
ATOM 1345 C CA . GLU A 1 170 ? -13.097 -3.675 0.872 1.00 91.12 170 GLU A CA 1
ATOM 1346 C C . GLU A 1 170 ? -12.634 -3.012 2.181 1.00 91.12 170 GLU A C 1
ATOM 1348 O O . GLU A 1 170 ? -11.780 -2.115 2.161 1.00 91.12 170 GLU A O 1
ATOM 1353 N N . LYS A 1 171 ? -13.189 -3.424 3.327 1.00 94.94 171 LYS A N 1
ATOM 1354 C CA . LYS A 1 171 ? -12.794 -2.909 4.640 1.00 94.94 171 LYS A CA 1
ATOM 1355 C C . LYS A 1 171 ? -11.481 -3.574 5.079 1.00 94.94 171 LYS A C 1
ATOM 1357 O O . LYS A 1 171 ? -11.271 -4.762 4.827 1.00 94.94 171 LYS A O 1
ATOM 1362 N N . PRO A 1 172 ? -10.586 -2.841 5.763 1.00 97.00 172 PRO A N 1
ATOM 1363 C CA . PRO A 1 172 ? -9.341 -3.419 6.265 1.00 97.00 172 PRO A CA 1
ATOM 1364 C C . PRO A 1 172 ? -9.615 -4.542 7.270 1.00 97.00 172 PRO A C 1
ATOM 1366 O O . PRO A 1 172 ? -10.677 -4.589 7.882 1.00 97.00 172 PRO A O 1
ATOM 1369 N N . ASN A 1 173 ? -8.665 -5.452 7.448 1.00 97.69 173 ASN A N 1
ATOM 1370 C CA . ASN A 1 173 ? -8.799 -6.627 8.310 1.00 97.69 173 ASN A CA 1
ATOM 1371 C C . ASN A 1 173 ? -7.505 -6.888 9.094 1.00 97.69 173 ASN A C 1
ATOM 1373 O O . ASN A 1 173 ? -6.504 -6.189 8.907 1.00 97.69 173 ASN A O 1
ATOM 1377 N N . GLY A 1 174 ? -7.510 -7.885 9.980 1.00 98.50 174 GLY A N 1
ATOM 1378 C CA . GLY A 1 174 ? -6.338 -8.208 10.801 1.00 98.50 174 GLY A CA 1
ATOM 1379 C C . GLY A 1 174 ? -5.100 -8.610 9.989 1.00 98.50 174 GLY A C 1
ATOM 1380 O O . GLY A 1 174 ? -3.995 -8.162 10.306 1.00 98.50 174 GLY A O 1
ATOM 1381 N N . VAL A 1 175 ? -5.257 -9.385 8.909 1.00 98.50 175 VAL A N 1
ATOM 1382 C CA . VAL A 1 175 ? -4.129 -9.733 8.019 1.00 98.50 175 VAL A CA 1
ATOM 1383 C C . VAL A 1 175 ? -3.558 -8.477 7.358 1.00 98.50 175 VAL A C 1
ATOM 1385 O O . VAL A 1 175 ? -2.341 -8.278 7.351 1.00 98.50 175 VAL A O 1
ATOM 1388 N N . ALA A 1 176 ? -4.423 -7.576 6.891 1.00 98.44 176 ALA A N 1
ATOM 1389 C CA . ALA A 1 176 ? -4.025 -6.293 6.324 1.00 98.44 176 ALA A CA 1
ATOM 1390 C C . ALA A 1 176 ? -3.275 -5.421 7.332 1.00 98.44 176 ALA A C 1
ATOM 1392 O O . ALA A 1 176 ? -2.281 -4.795 6.966 1.00 98.44 176 ALA A O 1
ATOM 1393 N N . ALA A 1 177 ? -3.706 -5.397 8.595 1.00 98.81 177 ALA A N 1
ATOM 1394 C CA . ALA A 1 177 ? -3.033 -4.647 9.652 1.00 98.81 177 ALA A CA 1
ATOM 1395 C C . ALA A 1 177 ? -1.591 -5.144 9.855 1.00 98.81 177 ALA A C 1
ATOM 1397 O O . ALA A 1 177 ? -0.651 -4.349 9.801 1.00 98.81 177 ALA A O 1
ATOM 1398 N N . LYS A 1 178 ? -1.378 -6.461 9.977 1.00 98.75 178 LYS A N 1
ATOM 1399 C CA . LYS A 1 178 ? -0.025 -7.040 10.094 1.00 98.75 178 LYS A CA 1
ATOM 1400 C C . LYS A 1 178 ? 0.831 -6.801 8.847 1.00 98.75 178 LYS A C 1
ATOM 1402 O O . LYS A 1 178 ? 1.994 -6.423 8.975 1.00 98.75 178 LYS A O 1
ATOM 1407 N N . ALA A 1 179 ? 0.263 -6.931 7.648 1.00 98.69 179 ALA A N 1
ATOM 1408 C CA . ALA A 1 179 ? 0.975 -6.629 6.405 1.00 98.69 179 ALA A CA 1
ATOM 1409 C C . ALA A 1 179 ? 1.369 -5.142 6.308 1.00 98.69 179 ALA A C 1
ATOM 1411 O O . ALA A 1 179 ? 2.479 -4.802 5.891 1.00 98.69 179 ALA A O 1
ATOM 1412 N N . MET A 1 180 ? 0.488 -4.236 6.739 1.00 98.50 180 MET A N 1
ATOM 1413 C CA . MET A 1 180 ? 0.758 -2.800 6.748 1.00 98.50 180 MET A CA 1
ATOM 1414 C C . MET A 1 180 ? 1.799 -2.419 7.811 1.00 98.50 180 MET A C 1
ATOM 1416 O O . MET A 1 180 ? 2.646 -1.563 7.547 1.00 98.50 180 MET A O 1
ATOM 1420 N N . LYS A 1 181 ? 1.805 -3.095 8.970 1.00 98.75 181 LYS A N 1
ATOM 1421 C CA . LYS A 1 181 ? 2.868 -2.983 9.981 1.00 98.75 181 LYS A CA 1
ATOM 1422 C C . LYS A 1 181 ? 4.223 -3.351 9.387 1.00 98.75 181 LYS A C 1
ATOM 1424 O O . LYS A 1 181 ? 5.166 -2.570 9.494 1.00 98.75 181 LYS A O 1
ATOM 1429 N N . ALA A 1 182 ? 4.306 -4.512 8.737 1.00 98.75 182 ALA A N 1
ATOM 1430 C CA . ALA A 1 182 ? 5.526 -4.977 8.086 1.00 98.75 182 ALA A CA 1
ATOM 1431 C C . ALA A 1 182 ? 6.043 -3.947 7.071 1.00 98.75 182 ALA A C 1
ATOM 1433 O O . ALA A 1 182 ? 7.216 -3.579 7.098 1.00 98.75 182 ALA A O 1
ATOM 1434 N N . ARG A 1 183 ? 5.148 -3.388 6.246 1.00 98.50 183 ARG A N 1
ATOM 1435 C CA . ARG A 1 183 ? 5.492 -2.326 5.289 1.00 98.50 183 ARG A CA 1
ATOM 1436 C C . ARG A 1 183 ? 5.997 -1.051 5.971 1.00 98.50 183 ARG A C 1
ATOM 1438 O O . ARG A 1 183 ? 6.972 -0.468 5.504 1.00 98.50 183 ARG A O 1
ATOM 1445 N N . ALA A 1 184 ? 5.356 -0.607 7.052 1.00 98.38 184 ALA A N 1
ATOM 1446 C CA . ALA A 1 184 ? 5.783 0.581 7.791 1.00 98.38 184 ALA A CA 1
ATOM 1447 C C . ALA A 1 184 ? 7.183 0.402 8.399 1.00 98.38 184 ALA A C 1
ATOM 1449 O O . ALA A 1 184 ? 8.025 1.290 8.262 1.00 98.38 184 ALA A O 1
ATOM 1450 N N . LEU A 1 185 ? 7.461 -0.761 8.997 1.00 98.69 185 LEU A N 1
ATOM 1451 C CA . LEU A 1 185 ? 8.776 -1.073 9.564 1.00 98.69 185 LEU A CA 1
ATOM 1452 C C . LEU A 1 185 ? 9.847 -1.274 8.487 1.00 98.69 185 LEU A C 1
ATOM 1454 O O . LEU A 1 185 ? 10.970 -0.817 8.670 1.00 98.69 185 LEU A O 1
ATOM 1458 N N . LEU A 1 186 ? 9.505 -1.853 7.333 1.00 98.38 186 LEU A N 1
ATOM 1459 C CA . LEU A 1 186 ? 10.412 -1.920 6.184 1.00 98.38 186 LEU A CA 1
ATOM 1460 C C . LEU A 1 186 ? 10.810 -0.517 5.702 1.00 98.38 186 LEU A C 1
ATOM 1462 O O . LEU A 1 186 ? 11.983 -0.247 5.439 1.00 98.38 186 LEU A O 1
ATOM 1466 N N . TYR A 1 187 ? 9.846 0.406 5.636 1.00 97.56 187 TYR A N 1
ATOM 1467 C CA . TYR A 1 187 ? 10.135 1.807 5.332 1.00 97.56 187 TYR A CA 1
ATOM 1468 C C . TYR A 1 187 ? 10.996 2.441 6.427 1.00 97.56 187 TYR A C 1
ATOM 1470 O O . TYR A 1 187 ? 11.881 3.223 6.094 1.00 97.56 187 TYR A O 1
ATOM 1478 N N . ALA A 1 188 ? 10.786 2.109 7.705 1.00 97.88 188 ALA A N 1
ATOM 1479 C CA . ALA A 1 188 ? 11.602 2.623 8.806 1.00 97.88 188 ALA A CA 1
ATOM 1480 C C . ALA A 1 188 ? 13.053 2.118 8.730 1.00 97.88 188 ALA A C 1
ATOM 1482 O O . ALA A 1 188 ? 13.970 2.890 8.985 1.00 97.88 188 ALA A O 1
ATOM 1483 N N . ALA A 1 189 ? 13.257 0.867 8.309 1.00 98.31 189 ALA A N 1
ATOM 1484 C CA . ALA A 1 189 ? 14.566 0.238 8.129 1.00 98.31 189 ALA A CA 1
ATOM 1485 C C . ALA A 1 189 ? 15.307 0.677 6.858 1.00 98.31 189 ALA A C 1
ATOM 1487 O O . ALA A 1 189 ? 16.523 0.510 6.753 1.00 98.31 189 ALA A O 1
ATOM 1488 N N . SER A 1 190 ? 14.593 1.240 5.885 1.00 97.19 190 SER A N 1
ATOM 1489 C CA . SER A 1 190 ? 15.172 1.658 4.607 1.00 97.19 190 SER A CA 1
ATOM 1490 C C . SER A 1 190 ? 16.206 2.782 4.794 1.00 97.19 190 SER A C 1
ATOM 1492 O O . SER A 1 190 ? 16.009 3.633 5.664 1.00 97.19 190 SER A O 1
ATOM 1494 N N . PRO A 1 191 ? 17.262 2.878 3.956 1.00 96.62 191 PRO A N 1
ATOM 1495 C CA . PRO A 1 191 ? 18.376 3.820 4.154 1.00 96.62 191 PRO A CA 1
ATOM 1496 C C . PRO A 1 191 ? 17.976 5.287 4.367 1.00 96.62 191 PRO A C 1
ATOM 1498 O O . PRO A 1 191 ? 18.656 6.017 5.077 1.00 96.62 191 PRO A O 1
ATOM 1501 N N . LEU A 1 192 ? 16.854 5.721 3.784 1.00 94.00 192 LEU A N 1
ATOM 1502 C CA . LEU A 1 192 ? 16.338 7.085 3.927 1.00 94.00 192 LEU A CA 1
ATOM 1503 C C . LEU A 1 192 ? 15.841 7.423 5.347 1.00 94.00 192 LEU A C 1
ATOM 1505 O O . LEU A 1 192 ? 15.778 8.601 5.706 1.00 94.00 192 LEU A O 1
ATOM 1509 N N . ASN A 1 193 ? 15.435 6.409 6.117 1.00 95.94 193 ASN A N 1
ATOM 1510 C CA . ASN A 1 193 ? 14.735 6.551 7.397 1.00 95.94 193 ASN A CA 1
ATOM 1511 C C . ASN A 1 193 ? 15.408 5.787 8.543 1.00 95.94 193 ASN A C 1
ATOM 1513 O O . ASN A 1 193 ? 15.012 5.975 9.691 1.00 95.94 193 ASN A O 1
ATOM 1517 N N . ASN A 1 194 ? 16.364 4.911 8.238 1.00 95.94 194 ASN A N 1
ATOM 1518 C CA . ASN A 1 194 ? 16.983 4.020 9.206 1.00 95.94 194 ASN A CA 1
ATOM 1519 C C . ASN A 1 194 ? 17.691 4.821 10.303 1.00 95.94 194 ASN A C 1
ATOM 1521 O O . ASN A 1 194 ? 18.575 5.629 10.014 1.00 95.94 194 ASN A O 1
ATOM 1525 N N . ALA A 1 195 ? 17.288 4.589 11.551 1.00 95.88 195 ALA A N 1
ATOM 1526 C CA . ALA A 1 195 ? 17.879 5.236 12.717 1.00 95.88 195 ALA A CA 1
ATOM 1527 C C . ALA A 1 195 ? 18.696 4.255 13.570 1.00 95.88 195 ALA A C 1
ATOM 1529 O O . ALA A 1 195 ? 19.625 4.682 14.253 1.00 95.88 195 ALA A O 1
ATOM 1530 N N . ASN A 1 196 ? 18.380 2.954 13.518 1.00 95.81 196 ASN A N 1
ATOM 1531 C CA . ASN A 1 196 ? 18.920 1.947 14.442 1.00 95.81 196 ASN A CA 1
ATOM 1532 C C . ASN A 1 196 ? 19.768 0.854 13.760 1.00 95.81 196 ASN A C 1
ATOM 1534 O O . ASN A 1 196 ? 20.017 -0.207 14.337 1.00 95.81 196 ASN A O 1
ATOM 1538 N N . GLY A 1 197 ? 20.207 1.078 12.522 1.00 96.12 197 GLY A N 1
ATOM 1539 C CA . GLY A 1 197 ? 21.025 0.148 11.746 1.00 96.12 197 GLY A CA 1
ATOM 1540 C C . GLY A 1 197 ? 20.330 -1.195 11.506 1.00 96.12 197 GLY A C 1
ATOM 1541 O O . GLY A 1 197 ? 19.182 -1.247 11.058 1.00 96.12 197 GLY A O 1
ATOM 1542 N N . SER A 1 198 ? 21.031 -2.294 11.800 1.00 97.69 198 SER A N 1
ATOM 1543 C CA . SER A 1 198 ? 20.529 -3.664 11.613 1.00 97.69 198 SER A CA 1
ATOM 1544 C C . SER A 1 198 ? 19.270 -3.964 12.423 1.00 97.69 198 SER A C 1
ATOM 1546 O O . SER A 1 198 ? 18.451 -4.769 11.989 1.00 97.69 198 SER A O 1
ATOM 1548 N N . LYS A 1 199 ? 19.067 -3.289 13.562 1.00 98.12 199 LYS A N 1
ATOM 1549 C CA . LYS A 1 199 ? 17.915 -3.560 14.424 1.00 98.12 199 LYS A CA 1
ATOM 1550 C C . LYS A 1 199 ? 16.584 -3.234 13.742 1.00 98.12 199 LYS A C 1
ATOM 1552 O O . LYS A 1 199 ? 15.627 -3.991 13.881 1.00 98.12 199 LYS A O 1
ATOM 1557 N N . ASP A 1 200 ? 16.524 -2.152 12.965 1.00 98.25 200 ASP A N 1
ATOM 1558 C CA . ASP A 1 200 ? 15.304 -1.813 12.223 1.00 98.25 200 ASP A CA 1
ATOM 1559 C C . ASP A 1 200 ? 15.001 -2.870 11.141 1.00 98.25 200 ASP A C 1
ATOM 1561 O O . ASP A 1 200 ? 13.839 -3.210 10.916 1.00 98.25 200 ASP A O 1
ATOM 1565 N N . TRP A 1 201 ? 16.035 -3.444 10.513 1.00 98.56 201 TRP A N 1
ATOM 1566 C CA . TRP A 1 201 ? 15.879 -4.533 9.542 1.00 98.56 201 TRP A CA 1
ATOM 1567 C C . TRP A 1 201 ? 15.397 -5.832 10.188 1.00 98.56 201 TRP A C 1
ATOM 1569 O O . TRP A 1 201 ? 14.527 -6.496 9.628 1.00 98.56 201 TRP A O 1
ATOM 1579 N N . GLU A 1 202 ? 15.913 -6.179 11.368 1.00 98.62 202 GLU A N 1
ATOM 1580 C CA . GLU A 1 202 ? 15.430 -7.324 12.149 1.00 98.62 202 GLU A CA 1
ATOM 1581 C C . GLU A 1 202 ? 13.948 -7.165 12.510 1.00 98.62 202 GLU A C 1
ATOM 1583 O O . GLU A 1 202 ? 13.156 -8.077 12.275 1.00 98.62 202 GLU A O 1
ATOM 1588 N N . ASP A 1 203 ? 13.553 -5.995 13.024 1.00 98.44 203 ASP A N 1
ATOM 1589 C CA . ASP A 1 203 ? 12.159 -5.699 13.377 1.00 98.44 203 ASP A CA 1
ATOM 1590 C C . ASP A 1 203 ? 11.234 -5.799 12.145 1.00 98.44 203 ASP A C 1
ATOM 1592 O O . ASP A 1 203 ? 10.142 -6.372 12.222 1.00 98.44 203 ASP A O 1
ATOM 1596 N N . ALA A 1 204 ? 11.674 -5.282 10.991 1.00 98.62 204 ALA A N 1
ATOM 1597 C CA . ALA A 1 204 ? 10.938 -5.379 9.731 1.00 98.62 204 ALA A CA 1
ATOM 1598 C C . ALA A 1 204 ? 10.818 -6.828 9.228 1.00 98.62 204 ALA A C 1
ATOM 1600 O O . ALA A 1 204 ? 9.746 -7.229 8.761 1.00 98.62 204 ALA A O 1
ATOM 1601 N N . ALA A 1 205 ? 11.885 -7.623 9.339 1.00 98.75 205 ALA A N 1
ATOM 1602 C CA . ALA A 1 205 ? 11.896 -9.029 8.943 1.00 98.75 205 ALA A CA 1
ATOM 1603 C C . ALA A 1 205 ? 10.955 -9.870 9.817 1.00 98.75 205 ALA A C 1
ATOM 1605 O O . ALA A 1 205 ? 10.147 -10.630 9.283 1.00 98.75 205 ALA A O 1
ATOM 1606 N N . VAL A 1 206 ? 10.990 -9.678 11.141 1.00 98.75 206 VAL A N 1
ATOM 1607 C CA . VAL A 1 206 ? 10.075 -10.347 12.081 1.00 98.75 206 VAL A CA 1
ATOM 1608 C C . VAL A 1 206 ? 8.623 -9.995 11.762 1.00 98.75 206 VAL A C 1
ATOM 1610 O O . VAL A 1 206 ? 7.798 -10.893 11.604 1.00 98.75 206 VAL A O 1
ATOM 1613 N N . ALA A 1 207 ? 8.303 -8.709 11.585 1.00 98.75 207 ALA A N 1
ATOM 1614 C CA . ALA A 1 207 ? 6.941 -8.290 11.257 1.00 98.75 207 ALA A CA 1
ATOM 1615 C C . ALA A 1 207 ? 6.459 -8.835 9.900 1.00 98.75 207 ALA A C 1
ATOM 1617 O O . ALA A 1 207 ? 5.292 -9.204 9.763 1.00 98.75 207 ALA A O 1
ATOM 1618 N N . SER A 1 208 ? 7.349 -8.912 8.906 1.00 98.75 208 SER A N 1
ATOM 1619 C CA . SER A 1 208 ? 7.038 -9.495 7.594 1.00 98.75 208 SER A CA 1
ATOM 1620 C C . SER A 1 208 ? 6.763 -10.993 7.698 1.00 98.75 208 SER A C 1
ATOM 1622 O O . SER A 1 208 ? 5.791 -11.480 7.121 1.00 98.75 208 SER A O 1
ATOM 1624 N N . TRP A 1 209 ? 7.568 -11.718 8.477 1.00 98.69 209 TRP A N 1
ATOM 1625 C CA . TRP A 1 209 ? 7.363 -13.141 8.725 1.00 98.69 209 TRP A CA 1
ATOM 1626 C C . TRP A 1 209 ? 6.042 -13.415 9.453 1.00 98.69 209 TRP A C 1
ATOM 1628 O O . TRP A 1 209 ? 5.263 -14.252 9.000 1.00 98.69 209 TRP A O 1
ATOM 1638 N N . GLU A 1 210 ? 5.730 -12.658 10.509 1.00 98.62 210 GLU A N 1
ATOM 1639 C CA . GLU A 1 210 ? 4.439 -12.754 11.206 1.00 98.62 210 GLU A CA 1
ATOM 1640 C C . GLU A 1 210 ? 3.253 -12.527 10.257 1.00 98.62 210 GLU A C 1
ATOM 1642 O O . GLU A 1 210 ? 2.257 -13.249 10.323 1.00 98.62 210 GLU A O 1
ATOM 1647 N N . ALA A 1 211 ? 3.353 -11.538 9.361 1.00 98.62 211 ALA A N 1
ATOM 1648 C CA . ALA A 1 211 ? 2.310 -11.254 8.382 1.00 98.62 211 ALA A CA 1
ATOM 1649 C C . ALA A 1 211 ? 2.119 -12.414 7.389 1.00 98.62 211 ALA A C 1
ATOM 1651 O O . ALA A 1 211 ? 0.979 -12.785 7.111 1.00 98.62 211 ALA A O 1
ATOM 1652 N N . ILE A 1 212 ? 3.210 -13.022 6.905 1.00 98.56 212 ILE A N 1
ATOM 1653 C CA . ILE A 1 212 ? 3.165 -14.194 6.014 1.00 98.56 212 ILE A CA 1
ATOM 1654 C C . ILE A 1 212 ? 2.523 -15.388 6.726 1.00 98.56 212 ILE A C 1
ATOM 1656 O O . ILE A 1 212 ? 1.603 -16.000 6.184 1.00 98.56 212 ILE A O 1
ATOM 1660 N N . GLN A 1 213 ? 2.954 -15.697 7.953 1.00 98.62 213 GLN A N 1
ATOM 1661 C CA . GLN A 1 213 ? 2.390 -16.805 8.729 1.00 98.62 213 GLN A CA 1
ATOM 1662 C C . GLN A 1 213 ? 0.895 -16.609 8.995 1.00 98.62 213 GLN A C 1
ATOM 1664 O O . GLN A 1 213 ? 0.113 -17.556 8.899 1.00 98.62 213 GLN A O 1
ATOM 1669 N N . LEU A 1 214 ? 0.477 -15.379 9.303 1.00 98.56 214 LEU A N 1
ATOM 1670 C CA . LEU A 1 214 ? -0.929 -15.065 9.513 1.00 98.56 214 LEU A CA 1
ATOM 1671 C C . LEU A 1 214 ? -1.735 -15.193 8.213 1.00 98.56 214 LEU A C 1
ATOM 1673 O O . LEU A 1 214 ? -2.809 -15.791 8.226 1.00 98.56 214 LEU A O 1
ATOM 1677 N N . ALA A 1 215 ? -1.220 -14.689 7.090 1.00 98.31 215 ALA A N 1
ATOM 1678 C CA . ALA A 1 215 ? -1.865 -14.829 5.787 1.00 98.31 215 ALA A CA 1
ATOM 1679 C C . ALA A 1 215 ? -2.062 -16.311 5.414 1.00 98.31 215 ALA A C 1
ATOM 1681 O O . ALA A 1 215 ? -3.165 -16.707 5.037 1.00 98.31 215 ALA A O 1
ATOM 1682 N N . GLN A 1 216 ? -1.042 -17.149 5.626 1.00 97.81 216 GLN A N 1
ATOM 1683 C CA . GLN A 1 216 ? -1.124 -18.600 5.422 1.00 97.81 216 GLN A CA 1
ATOM 1684 C C . GLN A 1 216 ? -2.144 -19.264 6.356 1.00 97.81 216 GLN A C 1
ATOM 1686 O O . GLN A 1 216 ? -2.953 -20.075 5.906 1.00 97.81 216 GLN A O 1
ATOM 1691 N N . LYS A 1 217 ? -2.161 -18.890 7.644 1.00 98.00 217 LYS A N 1
ATOM 1692 C CA . LYS A 1 217 ? -3.148 -19.383 8.623 1.00 98.00 217 LYS A CA 1
ATOM 1693 C C . LYS A 1 217 ? -4.588 -19.094 8.184 1.00 98.00 217 LYS A C 1
ATOM 1695 O O . LYS A 1 217 ? -5.463 -19.919 8.418 1.00 98.00 217 LYS A O 1
ATOM 1700 N N . TYR A 1 218 ? -4.821 -17.949 7.543 1.00 97.50 218 TYR A N 1
ATOM 1701 C CA . TYR A 1 218 ? -6.123 -17.541 6.998 1.00 97.50 218 TYR A CA 1
ATOM 1702 C C . TYR A 1 218 ? -6.273 -17.838 5.496 1.00 97.50 218 TYR A C 1
ATOM 1704 O O . TYR A 1 218 ? -7.111 -17.238 4.815 1.00 97.50 218 TYR A O 1
ATOM 1712 N N . GLN A 1 219 ? -5.480 -18.794 5.000 1.00 97.50 219 GLN A N 1
ATOM 1713 C CA . GLN A 1 219 ? -5.592 -19.407 3.678 1.00 97.50 219 GLN A CA 1
ATOM 1714 C C . GLN A 1 219 ? -5.504 -18.421 2.504 1.00 97.50 219 GLN A C 1
ATOM 1716 O O . GLN A 1 219 ? -6.042 -18.709 1.439 1.00 97.50 219 GLN A O 1
ATOM 1721 N N . TYR A 1 220 ? -4.837 -17.275 2.663 1.00 97.88 220 TYR A N 1
ATOM 1722 C CA . TYR A 1 220 ? -4.436 -16.453 1.517 1.00 97.88 220 TYR A CA 1
ATOM 1723 C C . TYR A 1 220 ? -3.356 -17.191 0.722 1.00 97.88 220 TYR A C 1
ATOM 1725 O O . TYR A 1 220 ? -2.492 -17.855 1.302 1.00 97.88 220 TYR A O 1
ATOM 1733 N N . ALA A 1 221 ? -3.396 -17.073 -0.601 1.00 96.25 221 ALA A N 1
ATOM 1734 C CA . ALA A 1 221 ? -2.460 -17.750 -1.490 1.00 96.25 221 ALA A CA 1
ATOM 1735 C C . ALA A 1 221 ? -2.175 -16.892 -2.720 1.00 96.25 221 ALA A C 1
ATOM 1737 O O . ALA A 1 221 ? -3.053 -16.161 -3.173 1.00 96.25 221 ALA A O 1
ATOM 1738 N N . LEU A 1 222 ? -0.960 -17.014 -3.259 1.00 96.25 222 LEU A N 1
ATOM 1739 C CA . LEU A 1 222 ? -0.622 -16.435 -4.556 1.00 96.25 222 LEU A CA 1
ATOM 1740 C C . LEU A 1 222 ? -1.511 -17.049 -5.637 1.00 96.25 222 LEU A C 1
ATOM 1742 O O . LEU A 1 222 ? -1.817 -18.245 -5.577 1.00 96.25 222 LEU A O 1
ATOM 1746 N N . ILE A 1 223 ? -1.915 -16.242 -6.613 1.00 93.12 223 ILE A N 1
ATOM 1747 C CA . ILE A 1 223 ? -2.577 -16.768 -7.805 1.00 93.12 223 ILE A CA 1
ATOM 1748 C C . ILE A 1 223 ? -1.553 -17.357 -8.775 1.00 93.12 223 ILE A C 1
ATOM 1750 O O . ILE A 1 223 ? -0.370 -17.014 -8.753 1.00 93.12 223 ILE A O 1
ATOM 1754 N N . ASP A 1 224 ? -2.031 -18.239 -9.647 1.00 90.00 224 ASP A N 1
ATOM 1755 C CA . ASP A 1 224 ? -1.215 -18.801 -10.716 1.00 90.00 224 ASP A CA 1
ATOM 1756 C C . ASP A 1 224 ? -0.724 -17.705 -11.675 1.00 90.00 224 ASP A C 1
ATOM 1758 O O . ASP A 1 224 ? -1.396 -16.696 -11.909 1.00 90.00 224 ASP A O 1
ATOM 1762 N N . GLY A 1 225 ? 0.470 -17.898 -12.243 1.00 86.00 225 GLY A N 1
ATOM 1763 C CA . GLY A 1 225 ? 1.125 -16.882 -13.072 1.00 86.00 225 GLY A CA 1
ATOM 1764 C C . GLY A 1 225 ? 0.338 -16.499 -14.331 1.00 86.00 225 GLY A C 1
ATOM 1765 O O . GLY A 1 225 ? 0.380 -15.347 -14.749 1.00 86.00 225 GLY A O 1
ATOM 1766 N N . ASP A 1 226 ? -0.439 -17.417 -14.905 1.00 85.38 226 ASP A N 1
ATOM 1767 C CA . ASP A 1 226 ? -1.324 -17.149 -16.048 1.00 85.38 226 ASP A CA 1
ATOM 1768 C C . ASP A 1 226 ? -2.530 -16.266 -15.685 1.00 85.38 226 ASP A C 1
ATOM 1770 O O . ASP A 1 226 ? -3.141 -15.651 -16.563 1.00 85.38 226 ASP A O 1
ATOM 1774 N N . ARG A 1 227 ? -2.841 -16.172 -14.389 1.00 88.25 227 ARG A N 1
ATOM 1775 C CA . ARG A 1 227 ? -3.891 -15.333 -13.811 1.00 88.25 227 ARG A CA 1
ATOM 1776 C C . ARG A 1 227 ? -3.355 -14.044 -13.205 1.00 88.25 227 ARG A C 1
ATOM 1778 O O . ARG A 1 227 ? -4.138 -13.307 -12.621 1.00 88.25 227 ARG A O 1
ATOM 1785 N N . TYR A 1 228 ? -2.067 -13.728 -13.359 1.00 86.94 228 TYR A N 1
ATOM 1786 C CA . TYR A 1 228 ? -1.411 -12.567 -12.739 1.00 86.94 228 TYR A CA 1
ATOM 1787 C C . TYR A 1 228 ? -2.229 -11.263 -12.824 1.00 86.94 228 TYR A C 1
ATOM 1789 O O . TYR A 1 228 ? -2.317 -10.498 -11.861 1.00 86.94 228 TYR A O 1
ATOM 1797 N N . THR A 1 229 ? -2.883 -11.023 -13.963 1.00 87.25 229 THR A N 1
ATOM 1798 C CA . THR A 1 229 ? -3.696 -9.823 -14.203 1.00 87.25 229 THR A CA 1
ATOM 1799 C C . THR A 1 229 ? -5.009 -9.777 -13.420 1.00 87.25 229 THR A C 1
ATOM 1801 O O . THR A 1 229 ? -5.527 -8.679 -13.228 1.00 87.25 229 THR A O 1
ATOM 1804 N N . ASP A 1 230 ? -5.522 -10.902 -12.909 1.00 89.00 230 ASP A N 1
ATOM 1805 C CA . ASP A 1 230 ? -6.751 -10.972 -12.098 1.00 89.00 230 ASP A CA 1
ATOM 1806 C C . ASP A 1 230 ? -6.631 -10.145 -10.809 1.00 89.00 230 ASP A C 1
ATOM 1808 O O . ASP A 1 230 ? -7.624 -9.615 -10.312 1.00 89.00 230 ASP A O 1
ATOM 1812 N N . ASN A 1 231 ? -5.411 -9.984 -10.279 1.00 89.06 231 ASN A N 1
ATOM 1813 C CA . ASN A 1 231 ? -5.145 -9.098 -9.142 1.00 89.06 231 ASN A CA 1
ATOM 1814 C C . ASN A 1 231 ? -5.361 -7.611 -9.469 1.00 89.06 231 ASN A C 1
ATOM 1816 O O . ASN A 1 231 ? -5.466 -6.804 -8.543 1.00 89.06 231 ASN A O 1
ATOM 1820 N N . MET A 1 232 ? -5.408 -7.245 -10.754 1.00 84.12 232 MET A N 1
ATOM 1821 C CA . MET A 1 232 ? -5.390 -5.862 -11.236 1.00 84.12 232 MET A CA 1
ATOM 1822 C C . MET A 1 232 ? -6.672 -5.478 -11.988 1.00 84.12 232 MET A C 1
ATOM 1824 O O . MET A 1 232 ? -7.203 -4.386 -11.775 1.00 84.12 232 MET A O 1
ATOM 1828 N N . TYR A 1 233 ? -7.174 -6.339 -12.879 1.00 81.00 233 TYR A N 1
ATOM 1829 C CA . TYR A 1 233 ? -8.369 -6.084 -13.687 1.00 81.00 233 TYR A CA 1
ATOM 1830 C C . TYR A 1 233 ? -9.080 -7.379 -14.109 1.00 81.00 233 TYR A C 1
ATOM 1832 O O . TYR A 1 233 ? -8.520 -8.466 -14.068 1.00 81.00 233 TYR A O 1
ATOM 1840 N N . GLY A 1 234 ? -10.343 -7.263 -14.536 1.00 79.44 234 GLY A N 1
ATOM 1841 C CA . GLY A 1 234 ? -11.148 -8.389 -15.036 1.00 79.44 234 GLY A CA 1
ATOM 1842 C C . GLY A 1 234 ? -11.796 -9.244 -13.942 1.00 79.44 234 GLY A C 1
ATOM 1843 O O . GLY A 1 234 ? -12.891 -9.762 -14.152 1.00 79.44 234 GLY A O 1
ATOM 1844 N N . VAL A 1 235 ? -11.192 -9.307 -12.754 1.00 87.06 235 VAL A N 1
ATOM 1845 C CA . VAL A 1 235 ? -11.729 -9.999 -11.577 1.00 87.06 235 VAL A CA 1
ATOM 1846 C C . VAL A 1 235 ? -11.881 -9.014 -10.417 1.00 87.06 235 VAL A C 1
ATOM 1848 O O . VAL A 1 235 ? -11.051 -8.133 -10.214 1.00 87.06 235 VAL A O 1
ATOM 1851 N N . LYS A 1 236 ? -12.986 -9.128 -9.665 1.00 88.38 236 LYS A N 1
ATOM 1852 C CA . LYS A 1 236 ? -13.287 -8.210 -8.553 1.00 88.38 236 LYS A CA 1
ATOM 1853 C C . LYS A 1 236 ? -12.339 -8.418 -7.371 1.00 88.38 236 LYS A C 1
ATOM 1855 O O . LYS A 1 236 ? -11.811 -7.437 -6.858 1.00 88.38 236 LYS A O 1
ATOM 1860 N N . TYR A 1 237 ? -12.174 -9.673 -6.949 1.00 92.00 237 TYR A N 1
ATOM 1861 C CA . TYR A 1 237 ? -11.280 -10.066 -5.867 1.00 92.00 237 TYR A CA 1
ATOM 1862 C C . TYR A 1 237 ? -10.599 -11.399 -6.163 1.00 92.00 237 TYR A C 1
ATOM 1864 O O . TYR A 1 237 ? -11.204 -12.288 -6.765 1.00 92.00 237 TYR A O 1
ATOM 1872 N N . THR A 1 238 ? -9.370 -11.554 -5.686 1.00 94.44 238 THR A N 1
ATOM 1873 C CA . THR A 1 238 ? -8.632 -12.823 -5.688 1.00 94.44 238 THR A CA 1
ATOM 1874 C C . THR A 1 238 ? -8.265 -13.217 -4.260 1.00 94.44 238 THR A C 1
ATOM 1876 O O . THR A 1 238 ? -8.297 -12.396 -3.344 1.00 94.44 238 THR A O 1
ATOM 1879 N N . ASN A 1 239 ? -7.853 -14.469 -4.065 1.00 95.44 239 ASN A N 1
ATOM 1880 C CA . ASN A 1 239 ? -7.395 -14.939 -2.759 1.00 95.44 239 ASN A CA 1
ATOM 1881 C C . ASN A 1 239 ? -5.951 -14.506 -2.407 1.00 95.44 239 ASN A C 1
ATOM 1883 O O . ASN A 1 239 ? -5.457 -14.831 -1.327 1.00 95.44 239 ASN A O 1
ATOM 1887 N N . GLU A 1 240 ? -5.278 -13.765 -3.291 1.00 96.00 240 GLU A N 1
ATOM 1888 C CA . GLU A 1 240 ? -3.971 -13.155 -3.011 1.00 96.00 240 GLU A CA 1
ATOM 1889 C C . GLU A 1 240 ? -4.115 -11.759 -2.389 1.00 96.00 240 GLU A C 1
ATOM 1891 O O . GLU A 1 240 ? -3.262 -11.299 -1.628 1.00 96.00 240 GLU A O 1
ATOM 1896 N N . GLN A 1 241 ? -5.220 -11.073 -2.680 1.00 94.75 241 GLN A N 1
ATOM 1897 C CA . GLN A 1 241 ? -5.459 -9.712 -2.222 1.00 94.75 241 GLN A CA 1
ATOM 1898 C C . GLN A 1 241 ? -5.775 -9.666 -0.721 1.00 94.75 241 GLN A C 1
ATOM 1900 O O . GLN A 1 241 ? -6.866 -10.011 -0.281 1.00 94.75 241 GLN A O 1
ATOM 1905 N N . ILE A 1 242 ? -4.832 -9.153 0.072 1.00 95.50 242 ILE A N 1
ATOM 1906 C CA . ILE A 1 242 ? -4.990 -8.984 1.528 1.00 95.50 242 ILE A CA 1
ATOM 1907 C C . ILE A 1 242 ? -5.964 -7.843 1.879 1.00 95.50 242 ILE A C 1
ATOM 1909 O O . ILE A 1 242 ? -6.748 -7.940 2.826 1.00 95.50 242 ILE A O 1
ATOM 1913 N N . TRP A 1 243 ? -5.880 -6.735 1.141 1.00 94.25 243 TRP A N 1
ATOM 1914 C CA . TRP A 1 243 ? -6.783 -5.590 1.244 1.00 94.25 243 TRP A CA 1
ATOM 1915 C C . TRP A 1 243 ? -6.834 -4.881 -0.105 1.00 94.25 243 TRP A C 1
ATOM 1917 O O . TRP A 1 243 ? -5.812 -4.391 -0.590 1.00 94.25 243 TRP A O 1
ATOM 1927 N N . ALA A 1 244 ? -8.016 -4.849 -0.714 1.00 90.12 244 ALA A N 1
ATOM 1928 C CA . ALA A 1 244 ? -8.208 -4.317 -2.053 1.00 90.12 244 ALA A CA 1
ATOM 1929 C C . ALA A 1 244 ? -9.521 -3.545 -2.170 1.00 90.12 244 ALA A C 1
ATOM 1931 O O . ALA A 1 244 ? -10.505 -3.806 -1.477 1.00 90.12 244 ALA A O 1
ATOM 1932 N N . TRP A 1 245 ? -9.534 -2.602 -3.104 1.00 86.12 245 TRP A N 1
ATOM 1933 C CA . TRP A 1 245 ? -10.729 -1.892 -3.525 1.00 86.12 245 TRP A CA 1
ATOM 1934 C C . TRP A 1 245 ? -10.889 -2.045 -5.032 1.00 86.12 245 TRP A C 1
ATOM 1936 O O . TRP A 1 245 ? -9.912 -1.984 -5.774 1.00 86.12 245 TRP A O 1
ATOM 1946 N N . HIS A 1 246 ? -12.130 -2.189 -5.480 1.00 82.69 246 HIS A N 1
ATOM 1947 C CA . HIS A 1 246 ? -12.459 -2.366 -6.885 1.00 82.69 246 HIS A CA 1
ATOM 1948 C C . HIS A 1 246 ? -13.242 -1.159 -7.413 1.00 82.69 246 HIS A C 1
ATOM 1950 O O . HIS A 1 246 ? -14.257 -0.753 -6.843 1.00 82.69 246 HIS A O 1
ATOM 1956 N N . ALA A 1 247 ? -12.796 -0.610 -8.546 1.00 77.75 247 ALA A N 1
ATOM 1957 C CA . ALA A 1 247 ? -13.333 0.632 -9.099 1.00 77.75 247 ALA A CA 1
ATOM 1958 C C . ALA A 1 247 ? -14.685 0.513 -9.813 1.00 77.75 247 ALA A C 1
ATOM 1960 O O . ALA A 1 247 ? -15.271 1.541 -10.182 1.00 77.75 247 ALA A O 1
ATOM 1961 N N . GLY A 1 248 ? -15.183 -0.706 -10.013 1.00 82.25 248 GLY A N 1
ATOM 1962 C CA . GLY A 1 248 ? -16.300 -0.944 -10.916 1.00 82.25 248 GLY A CA 1
ATOM 1963 C C . GLY A 1 248 ? -15.858 -0.976 -12.374 1.00 82.25 248 GLY A C 1
ATOM 1964 O O . GLY A 1 248 ? -14.746 -0.585 -12.728 1.00 82.25 248 GLY A O 1
ATOM 1965 N N . ASN A 1 249 ? -16.791 -1.360 -13.240 1.00 81.62 249 ASN A N 1
ATOM 1966 C CA . ASN A 1 249 ? -16.602 -1.242 -14.678 1.00 81.62 249 ASN A CA 1
ATOM 1967 C C . ASN A 1 249 ? -16.521 0.238 -15.069 1.00 81.62 249 ASN A C 1
ATOM 1969 O O . ASN A 1 249 ? -17.415 1.036 -14.764 1.00 81.62 249 ASN A O 1
ATOM 1973 N N . LYS A 1 250 ? -15.443 0.608 -15.761 1.00 74.81 250 LYS A N 1
ATOM 1974 C CA . LYS A 1 250 ? -15.244 1.943 -16.328 1.00 74.81 250 LYS A CA 1
ATOM 1975 C C . LYS A 1 250 ? -15.139 1.826 -17.840 1.00 74.81 250 LYS A C 1
ATOM 1977 O O . LYS A 1 250 ? -14.328 1.066 -18.352 1.00 74.81 250 LYS A O 1
ATOM 1982 N N . ASN A 1 251 ? -15.922 2.629 -18.557 1.00 76.56 251 ASN A N 1
ATOM 1983 C CA . ASN A 1 251 ? -15.674 2.842 -19.980 1.00 76.56 251 ASN A CA 1
ATOM 1984 C C . ASN A 1 251 ? -14.311 3.513 -20.148 1.00 76.56 251 ASN A C 1
ATOM 1986 O O . ASN A 1 251 ? -13.972 4.389 -19.352 1.00 76.56 251 ASN A O 1
ATOM 1990 N N . TYR A 1 252 ? -13.587 3.177 -21.216 1.00 73.12 252 TYR A N 1
ATOM 1991 C CA . TYR A 1 252 ? -12.232 3.677 -21.460 1.00 73.12 252 TYR A CA 1
ATOM 1992 C C . TYR A 1 252 ? -12.101 5.196 -21.282 1.00 73.12 252 TYR A C 1
ATOM 1994 O O . TYR A 1 252 ? -11.257 5.658 -20.525 1.00 73.12 252 TYR A O 1
ATOM 2002 N N . GLY A 1 253 ? -13.006 5.983 -21.880 1.00 69.50 253 GLY A N 1
ATOM 2003 C CA . GLY A 1 253 ? -12.996 7.451 -21.780 1.00 69.50 253 GLY A CA 1
ATOM 2004 C C . GLY A 1 253 ? -13.283 8.027 -20.384 1.00 69.50 253 GLY A C 1
ATOM 2005 O O . GLY A 1 253 ? -12.993 9.195 -20.151 1.00 69.50 253 GLY A O 1
ATOM 2006 N N . ASN A 1 254 ? -13.813 7.216 -19.463 1.00 71.56 254 ASN A N 1
ATOM 2007 C CA . ASN A 1 254 ? -14.106 7.576 -18.071 1.00 71.56 254 ASN A CA 1
ATOM 2008 C C . ASN A 1 254 ? -13.161 6.889 -17.069 1.00 71.56 254 ASN A C 1
ATOM 2010 O O . ASN A 1 254 ? -13.324 7.064 -15.857 1.00 71.56 254 ASN A O 1
ATOM 2014 N N . ALA A 1 255 ? -12.217 6.073 -17.551 1.00 72.19 255 ALA A N 1
ATOM 2015 C CA . ALA A 1 255 ? -11.138 5.548 -16.731 1.00 72.19 255 ALA A CA 1
ATOM 2016 C C . ALA A 1 255 ? -10.226 6.702 -16.261 1.00 72.19 255 ALA A C 1
ATOM 2018 O O . ALA A 1 255 ? -10.181 7.753 -16.906 1.00 72.19 255 ALA A O 1
ATOM 2019 N N . PRO A 1 256 ? -9.509 6.541 -15.139 1.00 71.81 256 PRO A N 1
ATOM 2020 C CA . PRO A 1 256 ? -8.497 7.501 -14.702 1.00 71.81 256 PRO A CA 1
ATOM 2021 C C . PRO A 1 256 ? -7.517 7.809 -15.832 1.00 71.81 256 PRO A C 1
ATOM 2023 O O . PRO A 1 256 ? -7.050 6.894 -16.504 1.00 71.81 256 PRO A O 1
ATOM 2026 N N . THR A 1 257 ? -7.188 9.086 -16.040 1.00 71.56 257 THR A N 1
ATOM 2027 C CA . THR A 1 257 ? -6.316 9.493 -17.154 1.00 71.56 257 THR A CA 1
ATOM 2028 C C . THR A 1 257 ? -4.914 8.887 -17.081 1.00 71.56 257 THR A C 1
ATOM 2030 O O . THR A 1 257 ? -4.312 8.694 -18.130 1.00 71.56 257 THR A O 1
ATOM 2033 N N . ALA A 1 258 ? -4.422 8.528 -15.890 1.00 69.12 258 ALA A N 1
ATOM 2034 C CA . ALA A 1 258 ? -3.173 7.776 -15.720 1.00 69.12 258 ALA A CA 1
ATOM 2035 C C . ALA A 1 258 ? -3.210 6.382 -16.385 1.00 69.12 258 ALA A C 1
ATOM 2037 O O . ALA A 1 258 ? -2.208 5.934 -16.929 1.00 69.12 258 ALA A O 1
ATOM 2038 N N . LEU A 1 259 ? -4.381 5.736 -16.426 1.00 70.94 259 LEU A N 1
ATOM 2039 C CA . LEU A 1 259 ? -4.580 4.399 -17.002 1.00 70.94 259 LEU A CA 1
ATOM 2040 C C . LEU A 1 259 ? -4.985 4.433 -18.487 1.00 70.94 259 LEU A C 1
ATOM 2042 O O . LEU A 1 259 ? -5.143 3.390 -19.118 1.00 70.94 259 LEU A O 1
ATOM 2046 N N . GLN A 1 260 ? -5.209 5.622 -19.054 1.00 73.25 260 GLN A N 1
ATOM 2047 C CA . GLN A 1 260 ? -5.580 5.776 -20.458 1.00 73.25 260 GLN A CA 1
ATOM 2048 C C . GLN A 1 260 ? -4.329 5.871 -21.331 1.00 73.25 260 GLN A C 1
ATOM 2050 O O . GLN A 1 260 ? -3.472 6.720 -21.115 1.00 73.25 260 GLN A O 1
ATOM 2055 N N . ASN A 1 261 ? -4.264 5.068 -22.386 1.00 72.44 261 ASN A N 1
ATOM 2056 C CA . ASN A 1 261 ? -3.279 5.201 -23.452 1.00 72.44 261 ASN A CA 1
ATOM 2057 C C . ASN A 1 261 ? -3.921 5.823 -24.711 1.00 72.44 261 ASN A C 1
ATOM 2059 O O . ASN A 1 261 ? -4.779 5.229 -25.375 1.00 72.44 261 ASN A O 1
ATOM 2063 N N . GLY A 1 262 ? -3.530 7.050 -25.056 1.00 67.31 262 GLY A N 1
ATOM 2064 C CA . GLY A 1 262 ? -4.131 7.799 -26.160 1.00 67.31 262 GLY A CA 1
ATOM 2065 C C . GLY A 1 262 ? -4.043 7.078 -27.509 1.00 67.31 262 GLY A C 1
ATOM 2066 O O . GLY A 1 262 ? -4.975 7.182 -28.313 1.00 67.31 262 GLY A O 1
ATOM 2067 N N . ILE A 1 263 ? -2.989 6.282 -27.727 1.00 69.38 263 ILE A N 1
ATOM 2068 C CA . ILE A 1 263 ? -2.736 5.564 -28.985 1.00 69.38 263 ILE A CA 1
ATOM 2069 C C . ILE A 1 263 ? -3.866 4.570 -29.292 1.00 69.38 263 ILE A C 1
ATOM 2071 O O . ILE A 1 263 ? -4.367 4.546 -30.416 1.00 69.38 263 ILE A O 1
ATOM 2075 N N . PHE A 1 264 ? -4.353 3.828 -28.294 1.00 70.38 264 PHE A N 1
ATOM 2076 C CA . PHE A 1 264 ? -5.382 2.792 -28.496 1.00 70.38 264 PHE A CA 1
ATOM 2077 C C . PHE A 1 264 ? -6.776 3.348 -28.764 1.00 70.38 264 PHE A C 1
ATOM 2079 O O . PHE A 1 264 ? -7.649 2.659 -29.278 1.00 70.38 264 PHE A O 1
ATOM 2086 N N . SER A 1 265 ? -6.997 4.620 -28.448 1.00 63.84 265 SER A N 1
ATOM 2087 C CA . SER A 1 265 ? -8.297 5.254 -28.644 1.00 63.84 265 SER A CA 1
ATOM 2088 C C . SER A 1 265 ? -8.501 5.847 -30.040 1.00 63.84 265 SER A C 1
ATOM 2090 O O . SER A 1 265 ? -9.574 6.391 -30.306 1.00 63.84 265 SER A O 1
ATOM 2092 N N . ASN A 1 266 ? -7.473 5.810 -30.904 1.00 65.44 266 ASN A N 1
ATOM 2093 C CA . ASN A 1 266 ? -7.412 6.513 -32.194 1.00 65.44 266 ASN A CA 1
ATOM 2094 C C . ASN A 1 266 ? -7.870 7.990 -32.105 1.00 65.44 266 ASN A C 1
ATOM 2096 O O . ASN A 1 266 ? -8.406 8.574 -33.049 1.00 65.44 266 ASN A O 1
ATOM 2100 N N . LYS A 1 267 ? -7.688 8.613 -30.933 1.00 66.19 267 LYS A N 1
ATOM 2101 C CA . LYS A 1 267 ? -8.070 9.996 -30.641 1.00 66.19 267 LYS A CA 1
ATOM 2102 C C . LYS A 1 267 ? -6.842 10.755 -30.168 1.00 66.19 267 LYS A C 1
ATOM 2104 O O . LYS A 1 267 ? -6.444 10.662 -29.014 1.00 66.19 267 LYS A O 1
ATOM 2109 N N . LYS A 1 268 ? -6.308 11.613 -31.041 1.00 65.06 268 LYS A N 1
ATOM 2110 C CA . LYS A 1 268 ? -5.148 12.492 -30.768 1.00 65.06 268 LYS A CA 1
ATOM 2111 C C . LYS A 1 268 ? -5.352 13.466 -29.590 1.00 65.06 268 LYS A C 1
ATOM 2113 O O . LYS A 1 268 ? -4.424 14.161 -29.179 1.00 65.06 268 LYS A O 1
ATOM 2118 N N . THR A 1 269 ? -6.582 13.577 -29.087 1.00 67.06 269 THR A N 1
ATOM 2119 C CA . THR A 1 269 ? -6.965 14.431 -27.957 1.00 67.06 269 THR A CA 1
ATOM 2120 C C . THR A 1 269 ? -6.927 13.713 -26.611 1.00 67.06 269 THR A C 1
ATOM 2122 O O . THR A 1 269 ? -6.973 14.393 -25.589 1.00 67.06 269 THR A O 1
ATOM 2125 N N . ILE A 1 270 ? -6.867 12.377 -26.588 1.00 67.31 270 ILE A N 1
ATOM 2126 C CA . ILE A 1 270 ? -6.743 11.601 -25.349 1.00 67.31 270 ILE A CA 1
ATOM 2127 C C . ILE A 1 270 ? -5.268 11.561 -24.944 1.00 67.31 270 ILE A C 1
ATOM 2129 O O . ILE A 1 270 ? -4.375 11.499 -25.790 1.00 67.31 270 ILE A O 1
ATOM 2133 N N . VAL A 1 271 ? -5.019 11.678 -23.643 1.00 68.12 271 VAL A N 1
ATOM 2134 C CA . VAL A 1 271 ? -3.671 11.632 -23.075 1.00 68.12 271 VAL A CA 1
ATOM 2135 C C . VAL A 1 271 ? -3.151 10.194 -23.078 1.00 68.12 271 VAL A C 1
ATOM 2137 O O . VAL A 1 271 ? -3.920 9.258 -22.895 1.00 68.12 271 VAL A O 1
ATOM 2140 N N . SER A 1 272 ? -1.851 10.019 -23.289 1.00 74.06 272 SER A N 1
ATOM 2141 C CA . SER A 1 272 ? -1.160 8.778 -22.937 1.00 74.06 272 SER A CA 1
ATOM 2142 C C . SER A 1 272 ? -0.620 8.970 -21.530 1.00 74.06 272 SER A C 1
ATOM 2144 O O . SER A 1 272 ? 0.360 9.699 -21.381 1.00 74.06 272 SER A O 1
ATOM 2146 N N . GLY A 1 273 ? -1.348 8.433 -20.547 1.00 74.38 273 GLY A N 1
ATOM 2147 C CA . GLY A 1 273 ? -1.127 8.544 -19.107 1.00 74.38 273 GLY A CA 1
ATOM 2148 C C . GLY A 1 273 ? 0.242 8.025 -18.698 1.00 74.38 273 GLY A C 1
ATOM 2149 O O . GLY A 1 273 ? 1.238 8.678 -18.975 1.00 74.38 273 GLY A O 1
ATOM 2150 N N . GLU A 1 274 ? 0.317 6.868 -18.054 1.00 79.00 274 GLU A N 1
ATOM 2151 C CA . GLU A 1 274 ? 1.596 6.275 -17.660 1.00 79.00 274 GLU A CA 1
ATOM 2152 C C . GLU A 1 274 ? 2.307 5.632 -18.860 1.00 79.00 274 GLU A C 1
ATOM 2154 O O . GLU A 1 274 ? 1.795 4.709 -19.492 1.00 79.00 274 GLU A O 1
ATOM 2159 N N . ASN A 1 275 ? 3.502 6.133 -19.183 1.00 81.62 275 ASN A N 1
ATOM 2160 C CA . ASN A 1 275 ? 4.379 5.601 -20.224 1.00 81.62 275 ASN A CA 1
ATOM 2161 C C . ASN A 1 275 ? 5.654 5.091 -19.535 1.00 81.62 275 ASN A C 1
ATOM 2163 O O . ASN A 1 275 ? 6.466 5.914 -19.104 1.00 81.62 275 ASN A O 1
ATOM 2167 N N . PRO A 1 276 ? 5.829 3.770 -19.369 1.00 86.75 276 PRO A N 1
ATOM 2168 C CA . PRO A 1 276 ? 6.982 3.214 -18.668 1.00 86.75 276 PRO A CA 1
ATOM 2169 C C . PRO A 1 276 ? 8.316 3.708 -19.239 1.00 86.75 276 PRO A C 1
ATOM 2171 O O . PRO A 1 276 ? 8.483 3.778 -20.459 1.00 86.75 276 PRO A O 1
ATOM 2174 N N . THR A 1 277 ? 9.263 4.071 -18.371 1.00 88.56 277 THR A N 1
ATOM 2175 C CA . THR A 1 277 ? 10.604 4.491 -18.812 1.00 88.56 277 THR A CA 1
ATOM 2176 C C . THR A 1 277 ? 11.430 3.281 -19.247 1.00 88.56 277 THR A C 1
ATOM 2178 O O . THR A 1 277 ? 11.161 2.155 -18.826 1.00 88.56 277 THR A O 1
ATOM 2181 N N . GLN A 1 278 ? 12.482 3.497 -20.047 1.00 90.88 278 GLN A N 1
ATOM 2182 C CA . GLN A 1 278 ? 13.389 2.401 -20.407 1.00 90.88 278 GLN A CA 1
ATOM 2183 C C . GLN A 1 278 ? 14.042 1.776 -19.165 1.00 90.88 278 GLN A C 1
ATOM 2185 O O . GLN A 1 278 ? 14.150 0.560 -19.090 1.00 90.88 278 GLN A O 1
ATOM 2190 N N . ASN A 1 279 ? 14.370 2.582 -18.149 1.00 90.31 279 ASN A N 1
ATOM 2191 C CA . ASN A 1 279 ? 14.899 2.075 -16.883 1.00 90.31 279 ASN A CA 1
ATOM 2192 C C . ASN A 1 279 ? 13.932 1.085 -16.222 1.00 90.31 279 ASN A C 1
ATOM 2194 O O . ASN A 1 279 ? 14.367 0.049 -15.742 1.00 90.31 279 ASN A O 1
ATOM 2198 N N . PHE A 1 280 ? 12.625 1.371 -16.222 1.00 91.50 280 PHE A N 1
ATOM 2199 C CA . PHE A 1 280 ? 11.631 0.434 -15.696 1.00 91.50 280 PHE A CA 1
ATOM 2200 C C . PHE A 1 280 ? 11.482 -0.818 -16.567 1.00 91.50 280 PHE A C 1
ATOM 2202 O O . PHE A 1 280 ? 11.338 -1.919 -16.043 1.00 91.50 280 PHE A O 1
ATOM 2209 N N . VAL A 1 281 ? 11.540 -0.673 -17.893 1.00 93.75 281 VAL A N 1
ATOM 2210 C CA . VAL A 1 281 ? 11.525 -1.813 -18.825 1.00 93.75 281 VAL A CA 1
ATOM 2211 C C . VAL A 1 281 ? 12.714 -2.747 -18.583 1.00 93.75 281 VAL A C 1
ATOM 2213 O O . VAL A 1 281 ? 12.554 -3.968 -18.629 1.00 93.75 281 VAL A O 1
ATOM 2216 N N . ASP A 1 282 ? 13.883 -2.191 -18.287 1.00 94.06 282 ASP A N 1
ATOM 2217 C CA . ASP A 1 282 ? 15.123 -2.927 -18.030 1.00 94.06 282 ASP A CA 1
ATOM 2218 C C . ASP A 1 282 ? 15.152 -3.601 -16.644 1.00 94.06 282 ASP A C 1
ATOM 2220 O O . ASP A 1 282 ? 15.950 -4.508 -16.420 1.00 94.06 282 ASP A O 1
ATOM 2224 N N . MET A 1 283 ? 14.245 -3.228 -15.730 1.00 94.12 283 MET A N 1
ATOM 2225 C CA . MET A 1 283 ? 14.087 -3.916 -14.438 1.00 94.12 283 MET A CA 1
ATOM 2226 C C . MET A 1 283 ? 13.492 -5.321 -14.569 1.00 94.12 283 MET A C 1
ATOM 2228 O O . MET A 1 283 ? 13.587 -6.111 -13.630 1.00 94.12 283 MET A O 1
ATOM 2232 N N . PHE A 1 284 ? 12.859 -5.642 -15.699 1.00 96.25 284 PHE A N 1
ATOM 2233 C CA . PHE A 1 284 ? 12.414 -7.005 -15.966 1.00 96.25 284 PHE A CA 1
ATOM 2234 C C . PHE A 1 284 ? 13.590 -7.842 -16.466 1.00 96.25 284 PHE A C 1
ATOM 2236 O O . PHE A 1 284 ? 14.291 -7.456 -17.398 1.00 96.25 284 PHE A O 1
ATOM 2243 N N . GLU A 1 285 ? 13.778 -9.018 -15.890 1.00 97.38 285 GLU A N 1
ATOM 2244 C CA . GLU A 1 285 ? 14.817 -9.950 -16.320 1.00 97.38 285 GLU A CA 1
ATOM 2245 C C . GLU A 1 285 ? 14.505 -10.541 -17.712 1.00 97.38 285 GLU A C 1
ATOM 2247 O O . GLU A 1 285 ? 13.425 -10.347 -18.299 1.00 97.38 285 GLU A O 1
ATOM 2252 N N . THR A 1 286 ? 15.465 -11.273 -18.271 1.00 97.69 286 THR A N 1
ATOM 2253 C CA . THR A 1 286 ? 15.184 -12.235 -19.346 1.00 97.69 286 THR A CA 1
ATOM 2254 C C . THR A 1 286 ? 14.325 -13.385 -18.799 1.00 97.69 286 THR A C 1
ATOM 2256 O O . THR A 1 286 ? 14.189 -13.563 -17.589 1.00 97.69 286 THR A O 1
ATOM 2259 N N . GLN A 1 287 ? 13.767 -14.232 -19.665 1.00 97.00 287 GLN A N 1
ATOM 2260 C CA . GLN A 1 287 ? 13.034 -15.430 -19.226 1.00 97.00 287 GLN A CA 1
ATOM 2261 C C . GLN A 1 287 ? 13.908 -16.432 -18.445 1.00 97.00 287 GLN A C 1
ATOM 2263 O O . GLN A 1 287 ? 13.378 -17.343 -17.813 1.00 97.00 287 GLN A O 1
ATOM 2268 N N . TRP A 1 288 ? 15.236 -16.284 -18.508 1.00 97.31 288 TRP A N 1
ATOM 2269 C CA . TRP A 1 288 ? 16.206 -17.106 -17.782 1.00 97.31 288 TRP A CA 1
ATOM 2270 C C . TRP A 1 288 ? 16.648 -16.483 -16.451 1.00 97.31 288 TRP A C 1
ATOM 2272 O O . TRP A 1 288 ? 17.385 -17.127 -15.707 1.00 97.31 288 TRP A O 1
ATOM 2282 N N . GLY A 1 289 ? 16.182 -15.270 -16.135 1.00 96.69 289 GLY A N 1
ATOM 2283 C CA . GLY A 1 289 ? 16.531 -14.554 -14.909 1.00 96.69 289 GLY A CA 1
ATOM 2284 C C . GLY A 1 289 ? 17.788 -13.688 -15.017 1.00 96.69 289 GLY A C 1
ATOM 2285 O O . GLY A 1 289 ? 18.340 -13.292 -13.992 1.00 96.69 289 GLY A O 1
ATOM 2286 N N . ASP A 1 290 ? 18.276 -13.396 -16.230 1.00 97.50 290 ASP A N 1
ATOM 2287 C CA . ASP A 1 290 ? 19.409 -12.479 -16.387 1.00 97.50 290 ASP A CA 1
ATOM 2288 C C . ASP A 1 290 ? 18.940 -11.035 -16.135 1.00 97.50 290 ASP A C 1
ATOM 2290 O O . ASP A 1 290 ? 17.938 -10.609 -16.729 1.00 97.50 290 ASP A O 1
ATOM 2294 N N . PRO A 1 291 ? 19.643 -10.255 -15.293 1.00 97.38 291 PRO A N 1
ATOM 2295 C CA . PRO A 1 291 ? 19.320 -8.850 -15.089 1.00 97.38 291 PRO A CA 1
ATOM 2296 C C . PRO A 1 291 ? 19.611 -8.035 -16.354 1.00 97.38 291 PRO A C 1
ATOM 2298 O O . PRO A 1 291 ? 20.457 -8.402 -17.166 1.00 97.38 291 PRO A O 1
ATOM 2301 N N . LEU A 1 292 ? 18.933 -6.893 -16.505 1.00 96.62 292 LEU A N 1
ATOM 2302 C CA . LEU A 1 292 ? 19.163 -5.943 -17.606 1.00 96.62 292 LEU A CA 1
ATOM 2303 C C . LEU A 1 292 ? 19.324 -4.489 -17.114 1.00 96.62 292 LEU A C 1
ATOM 2305 O O . LEU A 1 292 ? 19.377 -3.561 -17.921 1.00 96.62 292 LEU A O 1
ATOM 2309 N N . ASN A 1 293 ? 19.442 -4.297 -15.792 1.00 94.12 293 ASN A N 1
ATOM 2310 C CA . ASN A 1 293 ? 19.422 -2.994 -15.114 1.00 94.12 293 ASN A CA 1
ATOM 2311 C C . ASN A 1 293 ? 20.579 -2.071 -15.518 1.00 94.12 293 ASN A C 1
ATOM 2313 O O . ASN A 1 293 ? 20.437 -0.846 -15.500 1.00 94.12 293 ASN A O 1
ATOM 2317 N N . THR A 1 294 ? 21.741 -2.645 -15.831 1.00 95.31 294 THR A N 1
ATOM 2318 C CA . THR A 1 294 ? 22.940 -1.906 -16.228 1.00 95.31 294 THR A CA 1
ATOM 2319 C C . THR A 1 294 ? 23.414 -2.317 -17.617 1.00 95.31 294 THR A C 1
ATOM 2321 O O . THR A 1 294 ? 23.082 -3.381 -18.132 1.00 95.31 294 THR A O 1
ATOM 2324 N N . GLU A 1 295 ? 24.239 -1.467 -18.224 1.00 94.88 295 GLU A N 1
ATOM 2325 C CA . GLU A 1 295 ? 24.908 -1.771 -19.492 1.00 94.88 295 GLU A CA 1
ATOM 2326 C C . GLU A 1 295 ? 25.737 -3.063 -19.416 1.00 94.88 295 GLU A C 1
ATOM 2328 O O . GLU A 1 295 ? 25.803 -3.838 -20.370 1.00 94.88 295 GLU A O 1
ATOM 2333 N N . GLU A 1 296 ? 26.337 -3.322 -18.257 1.00 97.19 296 GLU A N 1
ATOM 2334 C CA . GLU A 1 296 ? 27.178 -4.490 -18.038 1.00 97.19 296 GLU A CA 1
ATOM 2335 C C . GLU A 1 296 ? 26.328 -5.759 -17.933 1.00 97.19 296 GLU A C 1
ATOM 2337 O O . GLU A 1 296 ? 26.666 -6.761 -18.563 1.00 97.19 296 GLU A O 1
ATOM 2342 N N . ASP A 1 297 ? 25.182 -5.688 -17.247 1.00 96.94 297 ASP A N 1
ATOM 2343 C CA . ASP A 1 297 ? 24.212 -6.788 -17.191 1.00 96.94 297 ASP A CA 1
ATOM 2344 C C . ASP A 1 297 ? 23.717 -7.157 -18.599 1.00 96.94 297 ASP A C 1
ATOM 2346 O O . ASP A 1 297 ? 23.739 -8.326 -18.996 1.00 96.94 297 ASP A O 1
ATOM 2350 N N . ARG A 1 298 ? 23.357 -6.148 -19.407 1.00 96.25 298 ARG A N 1
ATOM 2351 C CA . ARG A 1 298 ? 22.920 -6.357 -20.796 1.00 96.25 298 ARG A CA 1
ATOM 2352 C C . ARG A 1 298 ? 24.001 -7.009 -21.648 1.00 96.25 298 ARG A C 1
ATOM 2354 O O . ARG A 1 298 ? 23.700 -7.936 -22.397 1.00 96.25 298 ARG A O 1
ATOM 2361 N N . LYS A 1 299 ? 25.260 -6.575 -21.532 1.00 97.19 299 LYS A N 1
ATOM 2362 C CA . LYS A 1 299 ? 26.385 -7.190 -22.258 1.00 97.19 299 LYS A CA 1
ATOM 2363 C C . LYS A 1 299 ? 26.556 -8.663 -21.906 1.00 97.19 299 LYS A C 1
ATOM 2365 O O . LYS A 1 299 ? 26.819 -9.456 -22.809 1.00 97.19 299 LYS A O 1
ATOM 2370 N N . GLU A 1 300 ? 26.419 -9.039 -20.636 1.00 97.94 300 GLU A N 1
ATOM 2371 C CA . GLU A 1 300 ? 26.498 -10.448 -20.236 1.00 97.94 300 GLU A CA 1
ATOM 2372 C C . GLU A 1 300 ? 25.320 -11.259 -20.790 1.00 97.94 300 GLU A C 1
ATOM 2374 O O . GLU A 1 300 ? 25.540 -12.306 -21.403 1.00 97.94 300 GLU A O 1
ATOM 2379 N N . ALA A 1 301 ? 24.092 -10.740 -20.715 1.00 97.50 301 ALA A N 1
ATOM 2380 C CA . ALA A 1 301 ? 22.926 -11.394 -21.314 1.00 97.50 301 ALA A CA 1
ATOM 2381 C C . ALA A 1 301 ? 23.055 -11.549 -22.847 1.00 97.50 301 ALA A C 1
ATOM 2383 O O . ALA A 1 301 ? 22.700 -12.590 -23.404 1.00 97.50 301 ALA A O 1
ATOM 2384 N N . ILE A 1 302 ? 23.622 -10.556 -23.545 1.00 97.62 302 ILE A N 1
ATOM 2385 C CA . ILE A 1 302 ? 23.903 -10.619 -24.993 1.00 97.62 302 ILE A CA 1
ATOM 2386 C C . ILE A 1 302 ? 24.946 -11.695 -25.307 1.00 97.62 302 ILE A C 1
ATOM 2388 O O . ILE A 1 302 ? 24.770 -12.453 -26.261 1.00 97.62 302 ILE A O 1
ATOM 2392 N N . LYS A 1 303 ? 26.019 -11.806 -24.511 1.00 97.81 303 LYS A N 1
ATOM 2393 C CA . LYS A 1 303 ? 27.040 -12.857 -24.691 1.00 97.81 303 LYS A CA 1
ATOM 2394 C C . LYS A 1 303 ? 26.452 -14.260 -24.551 1.00 97.81 303 LYS A C 1
ATOM 2396 O O . LYS A 1 303 ? 26.895 -15.167 -25.252 1.00 97.81 303 LYS A O 1
ATOM 2401 N N . LEU A 1 304 ? 25.461 -14.427 -23.676 1.00 97.44 304 LEU A N 1
ATOM 2402 C CA . LEU A 1 304 ? 24.715 -15.676 -23.508 1.00 97.44 304 LEU A CA 1
ATOM 2403 C C . LEU A 1 304 ? 23.686 -15.917 -24.628 1.00 97.44 304 LEU A C 1
ATOM 2405 O O . LEU A 1 304 ? 23.136 -17.009 -24.734 1.00 97.44 304 LEU A O 1
ATOM 2409 N N . GLY A 1 305 ? 23.427 -14.922 -25.484 1.00 97.00 305 GLY A N 1
ATOM 2410 C CA . GLY A 1 305 ? 22.370 -14.972 -26.498 1.00 97.00 305 GLY A CA 1
ATOM 2411 C C . GLY A 1 305 ? 20.960 -14.846 -25.912 1.00 97.00 305 GLY A C 1
ATOM 2412 O O . GLY A 1 305 ? 19.983 -15.158 -26.590 1.00 97.00 305 GLY A O 1
ATOM 2413 N N . HIS A 1 306 ? 20.847 -14.407 -24.659 1.00 97.44 306 HIS A N 1
ATOM 2414 C CA . HIS A 1 306 ? 19.589 -14.288 -23.924 1.00 97.44 306 HIS A CA 1
ATOM 2415 C C . HIS A 1 306 ? 18.911 -12.920 -24.108 1.00 97.44 306 HIS A C 1
ATOM 2417 O O . HIS A 1 306 ? 17.744 -12.762 -23.753 1.00 97.44 306 HIS A O 1
ATOM 2423 N N . TYR A 1 307 ? 19.612 -11.937 -24.683 1.00 97.56 307 TYR A N 1
ATOM 2424 C CA . TYR A 1 307 ? 19.091 -10.594 -24.937 1.00 97.56 307 TYR A CA 1
ATOM 2425 C C . TYR A 1 307 ? 19.611 -10.012 -26.259 1.00 97.56 307 TYR A C 1
ATOM 2427 O O . TYR A 1 307 ? 20.720 -10.323 -26.694 1.00 97.56 307 TYR A O 1
ATOM 2435 N N . ASN A 1 308 ? 18.812 -9.152 -26.895 1.00 95.31 308 ASN A N 1
ATOM 2436 C CA . ASN A 1 308 ? 19.163 -8.434 -28.118 1.00 95.31 308 ASN A CA 1
ATOM 2437 C C . ASN A 1 308 ? 18.652 -6.991 -28.038 1.00 95.31 308 ASN A C 1
ATOM 2439 O O . ASN A 1 308 ? 17.449 -6.762 -28.022 1.00 95.31 308 ASN A O 1
ATOM 2443 N N . GLU A 1 309 ? 19.546 -6.004 -28.066 1.00 92.12 309 GLU A N 1
ATOM 2444 C CA . GLU A 1 309 ? 19.153 -4.587 -28.015 1.00 92.12 309 GLU A CA 1
ATOM 2445 C C . GLU A 1 309 ? 18.322 -4.128 -29.216 1.00 92.12 309 GLU A C 1
ATOM 2447 O O . GLU A 1 309 ? 17.550 -3.179 -29.103 1.00 92.12 309 GLU A O 1
ATOM 2452 N N . GLN A 1 310 ? 18.465 -4.790 -30.367 1.00 93.69 310 GLN A N 1
ATOM 2453 C CA . GLN A 1 310 ? 17.666 -4.489 -31.558 1.00 93.69 310 GLN A CA 1
ATOM 2454 C C . GLN A 1 310 ? 16.287 -5.161 -31.526 1.00 93.69 310 GLN A C 1
ATOM 2456 O O . GLN A 1 310 ? 15.435 -4.830 -32.347 1.00 93.69 310 GLN A O 1
ATOM 2461 N N . ASP A 1 311 ? 16.067 -6.087 -30.589 1.00 93.19 311 ASP A N 1
ATOM 2462 C CA . ASP A 1 311 ? 14.784 -6.751 -30.357 1.00 93.19 311 ASP A CA 1
ATOM 2463 C C . ASP A 1 311 ? 14.559 -6.992 -28.846 1.00 93.19 311 ASP A C 1
ATOM 2465 O O . ASP A 1 311 ? 14.570 -8.131 -28.366 1.00 93.19 311 ASP A O 1
ATOM 2469 N N . PRO A 1 312 ? 14.415 -5.910 -28.054 1.00 93.62 312 PRO A N 1
ATOM 2470 C CA . PRO A 1 312 ? 14.563 -5.954 -26.596 1.00 93.62 312 PRO A CA 1
ATOM 2471 C C . PRO A 1 312 ? 13.355 -6.553 -25.860 1.00 93.62 312 PRO A C 1
ATOM 2473 O O . PRO A 1 312 ? 13.369 -6.692 -24.634 1.00 93.62 312 PRO A O 1
ATOM 2476 N N . TYR A 1 313 ? 12.278 -6.871 -26.579 1.00 94.38 313 TYR A N 1
ATOM 2477 C CA . TYR A 1 313 ? 11.004 -7.306 -26.000 1.00 94.38 313 TYR A CA 1
ATOM 2478 C C . TYR A 1 313 ? 10.788 -8.820 -26.089 1.00 94.38 313 TYR A C 1
ATOM 2480 O O . TYR A 1 313 ? 9.803 -9.332 -25.557 1.00 94.38 313 TYR A O 1
ATOM 2488 N N . VAL A 1 314 ? 11.691 -9.553 -26.738 1.00 93.81 314 VAL A N 1
ATOM 2489 C CA . VAL A 1 314 ? 11.617 -11.011 -26.887 1.00 93.81 314 VAL A CA 1
ATOM 2490 C C . VAL A 1 314 ? 12.308 -11.706 -25.710 1.00 93.81 314 VAL A C 1
ATOM 2492 O O . VAL A 1 314 ? 13.270 -11.185 -25.151 1.00 93.81 314 VAL A O 1
ATOM 2495 N N . ASN A 1 315 ? 11.813 -12.892 -25.332 1.00 95.06 315 ASN A N 1
ATOM 2496 C CA . ASN A 1 315 ? 12.395 -13.751 -24.293 1.00 95.06 315 ASN A CA 1
ATOM 2497 C C . ASN A 1 315 ? 12.567 -13.057 -22.931 1.00 95.06 315 ASN A C 1
ATOM 2499 O O . ASN A 1 315 ? 13.590 -13.216 -22.263 1.00 95.06 315 ASN A O 1
ATOM 2503 N N . ARG A 1 316 ? 11.568 -12.276 -22.518 1.00 95.88 316 ARG A N 1
ATOM 2504 C CA . ARG A 1 316 ? 11.555 -11.567 -21.233 1.00 95.88 316 ARG A CA 1
ATOM 2505 C C . ARG A 1 316 ? 10.826 -12.365 -20.159 1.00 95.88 316 ARG A C 1
ATOM 2507 O O . ARG A 1 316 ? 10.084 -13.297 -20.468 1.00 95.88 316 ARG A O 1
ATOM 2514 N N . ASP A 1 317 ? 11.025 -11.979 -18.903 1.00 95.25 317 ASP A N 1
ATOM 2515 C CA . ASP A 1 317 ? 10.219 -12.465 -17.782 1.00 95.25 317 ASP A CA 1
ATOM 2516 C C . ASP A 1 317 ? 8.709 -12.369 -18.108 1.00 95.25 317 ASP A C 1
ATOM 2518 O O . ASP A 1 317 ? 8.270 -11.327 -18.598 1.00 95.25 317 ASP A O 1
ATOM 2522 N N . PRO A 1 318 ? 7.878 -13.393 -17.830 1.00 92.00 318 PRO A N 1
ATOM 2523 C CA . PRO A 1 318 ? 6.442 -13.355 -18.127 1.00 92.00 318 PRO A CA 1
ATOM 2524 C C . PRO A 1 318 ? 5.709 -12.103 -17.614 1.00 92.00 318 PRO A C 1
ATOM 2526 O O . PRO A 1 318 ? 4.805 -11.594 -18.280 1.00 92.00 318 PRO A O 1
ATOM 2529 N N . ARG A 1 319 ? 6.128 -11.547 -16.470 1.00 91.06 319 ARG A N 1
ATOM 2530 C CA . AR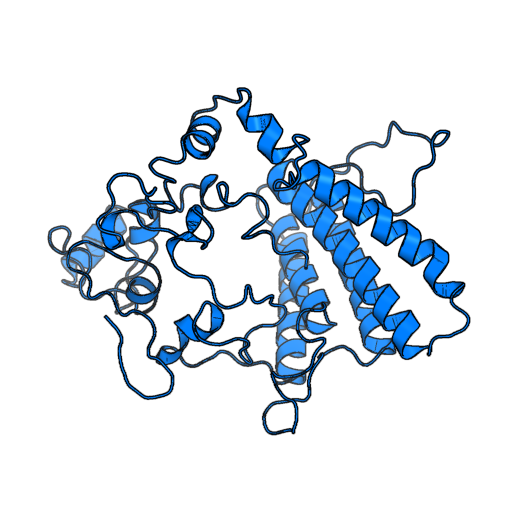G A 1 319 ? 5.566 -10.320 -15.879 1.00 91.06 319 ARG A CA 1
ATOM 2531 C C . ARG A 1 319 ? 5.790 -9.096 -16.765 1.00 91.06 319 ARG A C 1
ATOM 2533 O O . ARG A 1 319 ? 4.944 -8.205 -16.757 1.00 91.06 319 ARG A O 1
ATOM 2540 N N . PHE A 1 320 ? 6.859 -9.055 -17.567 1.00 92.56 320 PHE A N 1
ATOM 2541 C CA . PHE A 1 320 ? 7.095 -7.976 -18.536 1.00 92.56 320 PHE A CA 1
ATOM 2542 C C . PHE A 1 320 ? 5.897 -7.821 -19.479 1.00 92.56 320 PHE A C 1
ATOM 2544 O O . PHE A 1 320 ? 5.381 -6.717 -19.652 1.00 92.56 320 PHE A O 1
ATOM 2551 N N . TYR A 1 321 ? 5.394 -8.935 -20.015 1.00 89.94 321 TYR A N 1
ATOM 2552 C CA . TYR A 1 321 ? 4.284 -8.942 -20.971 1.00 89.94 321 TYR A CA 1
ATOM 2553 C C . TYR A 1 321 ? 2.929 -8.585 -20.344 1.00 89.94 321 TYR A C 1
ATOM 2555 O O . TYR A 1 321 ? 2.011 -8.191 -21.061 1.00 89.94 321 TYR A O 1
ATOM 2563 N N . HIS A 1 322 ? 2.795 -8.690 -19.019 1.00 85.81 322 HIS A N 1
ATOM 2564 C CA . HIS A 1 322 ? 1.605 -8.242 -18.291 1.00 85.81 322 HIS A CA 1
ATOM 2565 C C . HIS A 1 322 ? 1.656 -6.758 -17.909 1.00 85.81 322 HIS A C 1
ATOM 2567 O O . HIS A 1 322 ? 0.605 -6.141 -17.734 1.00 85.81 322 HIS A O 1
ATOM 2573 N N . CYS A 1 323 ? 2.857 -6.190 -17.775 1.00 86.31 323 CYS A N 1
ATOM 2574 C CA . CYS A 1 323 ? 3.068 -4.845 -17.239 1.00 86.31 323 CYS A CA 1
ATOM 2575 C C . CYS A 1 323 ? 3.384 -3.790 -18.308 1.00 86.31 323 CYS A C 1
ATOM 2577 O O . CYS A 1 323 ? 3.114 -2.610 -18.088 1.00 86.31 323 CYS A O 1
ATOM 2579 N N . VAL A 1 324 ? 3.966 -4.176 -19.447 1.00 88.19 324 VAL A N 1
ATOM 2580 C CA . VAL A 1 324 ? 4.451 -3.239 -20.470 1.00 88.19 324 VAL A CA 1
ATOM 2581 C C . VAL A 1 324 ? 3.779 -3.507 -21.810 1.00 88.19 324 VAL A C 1
ATOM 2583 O O . VAL A 1 324 ? 3.882 -4.595 -22.372 1.00 88.19 324 VAL A O 1
ATOM 2586 N N . ILE A 1 325 ? 3.155 -2.469 -22.372 1.00 86.38 325 ILE A N 1
ATOM 2587 C CA . ILE A 1 325 ? 2.710 -2.475 -23.766 1.00 86.38 325 ILE A CA 1
ATOM 2588 C C . ILE A 1 325 ? 3.761 -1.749 -24.606 1.00 86.38 325 ILE A C 1
ATOM 2590 O O . ILE A 1 325 ? 4.033 -0.570 -24.388 1.00 86.38 325 ILE A O 1
ATOM 2594 N N . TYR A 1 326 ? 4.345 -2.461 -25.565 1.00 87.62 326 TYR A N 1
ATOM 2595 C CA . TYR A 1 326 ? 5.431 -1.991 -26.424 1.00 87.62 326 TYR A CA 1
ATOM 2596 C C . TYR A 1 326 ? 5.023 -2.010 -27.905 1.00 87.62 326 TYR A C 1
ATOM 2598 O O . TYR A 1 326 ? 3.929 -2.446 -28.273 1.00 87.62 326 TYR A O 1
ATOM 2606 N N . ASN A 1 327 ? 5.887 -1.493 -28.780 1.00 85.25 327 ASN A N 1
ATOM 2607 C CA . ASN A 1 327 ? 5.611 -1.459 -30.214 1.00 85.25 327 ASN A CA 1
ATOM 2608 C C . ASN A 1 327 ? 5.418 -2.881 -30.772 1.00 85.25 327 ASN A C 1
ATOM 2610 O O . ASN A 1 327 ? 6.259 -3.739 -30.543 1.00 85.25 327 ASN A O 1
ATOM 2614 N N . GLN A 1 328 ? 4.340 -3.105 -31.531 1.00 84.38 328 GLN A N 1
ATOM 2615 C CA . GLN A 1 328 ? 3.929 -4.420 -32.060 1.00 84.38 328 GLN A CA 1
ATOM 2616 C C . GLN A 1 328 ? 3.480 -5.456 -31.013 1.00 84.38 328 GLN A C 1
ATOM 2618 O O . GLN A 1 328 ? 3.223 -6.603 -31.376 1.00 84.38 328 GLN A O 1
ATOM 2623 N N . ALA A 1 329 ? 3.323 -5.077 -29.741 1.00 85.00 329 ALA A N 1
ATOM 2624 C CA . ALA A 1 329 ? 2.737 -5.968 -28.746 1.00 85.00 329 ALA A CA 1
ATOM 2625 C C . ALA A 1 329 ? 1.300 -6.360 -29.130 1.00 85.00 329 ALA A C 1
ATOM 2627 O O . ALA A 1 329 ? 0.500 -5.523 -29.562 1.00 85.00 329 ALA A O 1
ATOM 2628 N N . ASN A 1 330 ? 0.950 -7.628 -28.912 1.00 76.69 330 ASN A N 1
ATOM 2629 C CA . ASN A 1 330 ? -0.437 -8.071 -28.996 1.00 76.69 330 ASN A CA 1
ATOM 2630 C C . ASN A 1 330 ? -1.211 -7.485 -27.812 1.00 76.69 330 ASN A C 1
ATOM 2632 O O . ASN A 1 330 ? -0.940 -7.825 -26.661 1.00 76.69 330 ASN A O 1
ATOM 2636 N N . ILE A 1 331 ? -2.179 -6.612 -28.086 1.00 70.75 331 ILE A N 1
ATOM 2637 C CA . ILE A 1 331 ? -3.037 -6.065 -27.036 1.00 70.75 331 ILE A CA 1
ATOM 2638 C C . ILE A 1 331 ? -4.087 -7.116 -26.698 1.00 70.75 331 ILE A C 1
ATOM 2640 O O . ILE A 1 331 ? -5.033 -7.335 -27.450 1.00 70.75 331 ILE A O 1
ATOM 2644 N N . ILE A 1 332 ? -3.914 -7.774 -25.558 1.00 60.16 332 ILE A N 1
ATOM 2645 C CA . ILE A 1 332 ? -4.922 -8.671 -25.005 1.00 60.16 332 ILE A CA 1
ATOM 2646 C C . ILE A 1 332 ? -5.830 -7.810 -24.128 1.00 60.16 332 ILE A C 1
ATOM 2648 O O . ILE A 1 332 ? -5.569 -7.618 -22.941 1.00 60.16 332 ILE A O 1
ATOM 2652 N N . TRP A 1 333 ? -6.894 -7.253 -24.704 1.00 57.72 333 TRP A N 1
ATOM 2653 C CA . TRP A 1 333 ? -7.985 -6.739 -23.881 1.00 57.72 333 TRP A CA 1
ATOM 2654 C C . TRP A 1 333 ? -8.609 -7.944 -23.182 1.00 57.72 333 TRP A C 1
ATOM 2656 O O . TRP A 1 333 ? -9.008 -8.888 -23.857 1.00 57.72 333 TRP A O 1
ATOM 2666 N N . ALA A 1 334 ? -8.570 -7.933 -21.847 1.00 49.38 334 ALA A N 1
ATOM 2667 C CA . ALA A 1 334 ? -9.037 -8.966 -20.921 1.00 49.38 334 ALA A CA 1
ATOM 2668 C C . ALA A 1 334 ? -9.835 -10.119 -21.561 1.00 49.38 334 ALA A C 1
ATOM 2670 O O . ALA A 1 334 ? -10.901 -9.896 -22.139 1.00 49.38 334 ALA A O 1
ATOM 2671 N N . LYS A 1 335 ? -9.368 -11.364 -21.375 1.00 45.44 335 LYS A N 1
ATOM 2672 C CA . LYS A 1 335 ? -10.209 -12.550 -21.586 1.00 45.44 335 LYS A CA 1
ATOM 2673 C C . LYS A 1 335 ? -11.493 -12.347 -20.784 1.00 45.44 335 LYS A C 1
ATOM 2675 O O . LYS A 1 335 ? -11.469 -12.341 -19.556 1.00 45.44 335 LYS A O 1
ATOM 2680 N N . VAL A 1 336 ? -12.605 -12.139 -21.477 1.00 42.53 336 VAL A N 1
ATOM 2681 C CA . VAL A 1 336 ? -13.919 -12.171 -20.844 1.00 42.53 336 VAL A CA 1
ATOM 2682 C C . VAL A 1 336 ? -14.145 -13.627 -20.428 1.00 42.53 336 VAL A C 1
ATOM 2684 O O . VAL A 1 336 ? -13.719 -14.534 -21.145 1.00 42.53 336 VAL A O 1
ATOM 2687 N N . ALA A 1 337 ? -14.769 -13.858 -19.271 1.00 40.47 337 ALA A N 1
ATOM 2688 C CA . ALA A 1 337 ? -14.933 -15.183 -18.655 1.00 40.47 337 ALA A CA 1
ATOM 2689 C C . ALA A 1 337 ? -15.546 -16.265 -19.581 1.00 40.47 337 ALA A C 1
ATOM 2691 O O . ALA A 1 337 ? -15.418 -17.451 -19.296 1.00 40.47 337 ALA A O 1
ATOM 2692 N N . ASP A 1 338 ? -16.123 -15.864 -20.717 1.00 46.91 338 ASP A N 1
ATOM 2693 C CA . ASP A 1 338 ? -16.774 -16.723 -21.710 1.00 46.91 338 ASP A CA 1
ATOM 2694 C C . ASP A 1 338 ? -15.922 -16.992 -22.972 1.00 46.91 338 ASP A C 1
ATOM 2696 O O . ASP A 1 338 ? -16.436 -17.433 -23.997 1.00 46.91 338 ASP A O 1
ATOM 2700 N N . GLY A 1 339 ? -14.612 -16.722 -22.937 1.00 38.97 339 GLY A N 1
ATOM 2701 C CA . GLY A 1 339 ? -13.680 -17.094 -24.013 1.00 38.97 339 GLY A CA 1
ATOM 2702 C C . GLY A 1 339 ? -13.690 -16.187 -25.251 1.00 38.97 339 GLY A C 1
ATOM 2703 O O . GLY A 1 339 ? -12.855 -16.368 -26.137 1.00 38.97 339 GLY A O 1
ATOM 2704 N N . GLU A 1 340 ? -14.559 -15.177 -25.313 1.00 34.66 340 GLU A N 1
ATOM 2705 C CA . GLU A 1 340 ? -14.462 -14.131 -26.333 1.00 34.66 340 GLU A CA 1
ATOM 2706 C C . GLU A 1 340 ? -13.401 -13.100 -25.937 1.00 34.66 340 GLU A C 1
ATOM 2708 O O . GLU A 1 340 ? -13.587 -12.308 -25.014 1.00 34.66 340 GLU A O 1
ATOM 2713 N N . VAL A 1 341 ? -12.286 -13.077 -26.666 1.00 39.19 341 VAL A N 1
ATOM 2714 C CA . VAL A 1 341 ? -11.373 -11.929 -26.670 1.00 39.19 341 VAL A CA 1
ATOM 2715 C C . VAL A 1 341 ? -12.050 -10.830 -27.485 1.00 39.19 341 VAL A C 1
ATOM 2717 O O . VAL A 1 341 ? -12.150 -10.933 -28.708 1.00 39.19 341 VAL A O 1
ATOM 2720 N N . LYS A 1 342 ? -12.559 -9.787 -26.822 1.00 36.06 342 LYS A N 1
ATOM 2721 C CA . LYS A 1 342 ? -13.050 -8.595 -27.525 1.00 36.06 342 LYS A CA 1
ATOM 2722 C C . LYS A 1 342 ? -11.871 -7.662 -27.771 1.00 36.06 342 LYS A C 1
ATOM 2724 O O . LYS A 1 342 ? -11.443 -6.978 -26.849 1.00 36.06 342 LYS A O 1
ATOM 2729 N N . ASN A 1 343 ? -11.355 -7.698 -29.000 1.00 36.75 343 ASN A N 1
ATOM 2730 C CA . ASN A 1 343 ? -10.357 -6.749 -29.503 1.00 36.75 343 ASN A CA 1
ATOM 2731 C C . ASN A 1 343 ? -10.853 -5.302 -29.495 1.00 36.75 343 ASN A C 1
ATOM 2733 O O . ASN A 1 343 ? -12.054 -5.087 -29.787 1.00 36.75 343 ASN A O 1
#

InterPro domains:
  IPR011990 Tetratricopeptide-like helical domain superfamily [SSF48452] (37-333)
  IPR033985 SusD-like, N-terminal [PF14322] (56-139)